Protein AF-A0A2D7RG78-F1 (afdb_monomer_lite)

Sequence (210 aa):
PAYPDAIEYKNGDQIWVQTWDRLYAVNNQTGVKFDDPIHRLYMLTSDSKQIRLIFEYNNQNTFRKRNDAWPGNDMKNGVIYMNHENINSVRKLQYAYAHGDVEKAMNYFHENASFNDINEAEVMNSEEILARDSKMFEGWDIESLDEVGYPDYFEYDWRESKVVASWWRYTMVRKSDGKKVKIPVHFSDRFDNDGKIVWRTSYWNKSLLD

Structure (mmCIF, N/CA/C/O backbone):
data_AF-A0A2D7RG78-F1
#
_entry.id   AF-A0A2D7RG78-F1
#
loop_
_atom_site.group_PDB
_atom_site.id
_atom_site.type_symbol
_atom_site.label_atom_id
_atom_site.label_alt_id
_atom_site.label_comp_id
_atom_site.label_asym_id
_atom_site.label_entity_id
_atom_site.label_seq_id
_atom_site.pdbx_PDB_ins_code
_atom_site.Cartn_x
_atom_site.Cartn_y
_atom_site.Cartn_z
_atom_site.occupancy
_atom_site.B_iso_or_equiv
_atom_site.auth_seq_id
_atom_site.auth_comp_id
_atom_site.auth_asym_id
_atom_site.auth_atom_id
_atom_site.pdbx_PDB_model_num
ATOM 1 N N . PRO A 1 1 ? 2.400 -9.633 -34.583 1.00 61.41 1 PRO A N 1
ATOM 2 C CA . PRO A 1 1 ? 3.615 -9.719 -35.428 1.00 61.41 1 PRO A CA 1
ATOM 3 C C . PRO A 1 1 ? 3.264 -9.369 -36.876 1.00 61.41 1 PRO A C 1
ATOM 5 O O . PRO A 1 1 ? 2.175 -9.731 -37.317 1.00 61.41 1 PRO A O 1
ATOM 8 N N . ALA A 1 2 ? 4.136 -8.632 -37.563 1.00 72.50 2 ALA A N 1
ATOM 9 C CA . ALA A 1 2 ? 3.975 -8.291 -38.980 1.00 72.50 2 ALA A CA 1
ATOM 10 C C . ALA A 1 2 ? 4.836 -9.217 -39.853 1.00 72.50 2 ALA A C 1
ATOM 12 O O . ALA A 1 2 ? 5.785 -9.824 -39.354 1.00 72.50 2 ALA A O 1
ATOM 13 N N . TYR A 1 3 ? 4.499 -9.338 -41.139 1.00 83.06 3 TYR A N 1
ATOM 14 C CA . TYR A 1 3 ? 5.350 -10.057 -42.087 1.00 83.06 3 TYR A CA 1
ATOM 15 C C . TYR A 1 3 ? 6.695 -9.330 -42.247 1.00 83.06 3 TYR A C 1
ATOM 17 O O . TYR A 1 3 ? 6.711 -8.099 -42.221 1.00 83.06 3 TYR A O 1
ATOM 25 N N . PRO A 1 4 ? 7.815 -10.062 -42.381 1.00 89.12 4 PRO A N 1
ATOM 26 C CA . PRO A 1 4 ? 9.092 -9.444 -42.697 1.00 89.12 4 PRO A CA 1
ATOM 27 C C . PRO A 1 4 ? 9.078 -8.790 -44.079 1.00 89.12 4 PRO A C 1
ATOM 29 O O . PRO A 1 4 ? 8.646 -9.419 -45.044 1.00 89.12 4 PRO A O 1
ATOM 32 N N . ASP A 1 5 ? 9.627 -7.582 -44.176 1.00 90.75 5 ASP A N 1
ATOM 33 C CA . ASP A 1 5 ? 9.755 -6.846 -45.437 1.00 90.75 5 ASP A CA 1
ATOM 34 C C . ASP A 1 5 ? 11.226 -6.737 -45.846 1.00 90.75 5 ASP A C 1
ATOM 36 O O . ASP A 1 5 ? 12.082 -6.393 -45.028 1.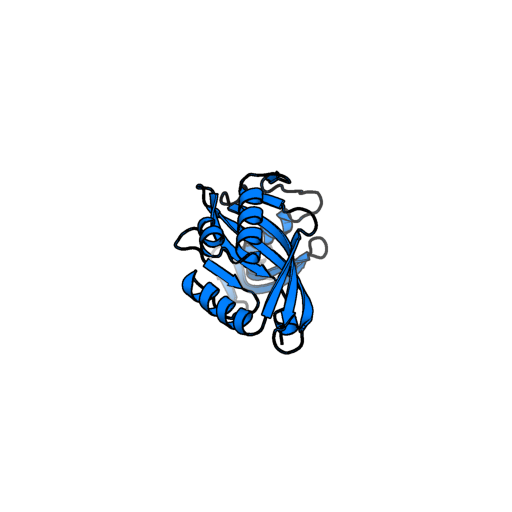00 90.75 5 ASP A O 1
ATOM 40 N N . ALA A 1 6 ? 11.523 -7.005 -47.119 1.00 92.69 6 ALA A N 1
ATOM 41 C CA . ALA A 1 6 ? 12.854 -6.824 -47.692 1.00 92.69 6 ALA A CA 1
ATOM 42 C C . ALA A 1 6 ? 12.948 -5.494 -48.457 1.00 92.69 6 ALA A C 1
ATOM 44 O O . ALA A 1 6 ? 12.051 -5.135 -49.218 1.00 92.69 6 ALA A O 1
ATOM 45 N N . ILE A 1 7 ? 14.056 -4.777 -48.274 1.00 91.19 7 ILE A N 1
ATOM 46 C CA . ILE A 1 7 ? 14.365 -3.513 -48.942 1.00 91.19 7 ILE A CA 1
ATOM 47 C C . ILE A 1 7 ? 15.718 -3.640 -49.631 1.00 91.19 7 ILE A C 1
ATOM 49 O O . ILE A 1 7 ? 16.742 -3.861 -48.982 1.00 91.19 7 ILE A O 1
ATOM 53 N N . GLU A 1 8 ? 15.717 -3.454 -50.947 1.00 91.56 8 GLU A N 1
ATOM 54 C CA . GLU A 1 8 ? 16.918 -3.473 -51.778 1.00 91.56 8 GLU A CA 1
ATOM 55 C C . GLU A 1 8 ? 17.336 -2.045 -52.136 1.00 91.56 8 GLU A C 1
ATOM 57 O O . GLU A 1 8 ? 16.570 -1.271 -52.719 1.00 91.56 8 GLU A O 1
ATOM 62 N N . TYR A 1 9 ? 18.571 -1.684 -51.797 1.00 88.00 9 TYR A N 1
ATOM 63 C CA . TYR A 1 9 ? 19.132 -0.375 -52.111 1.00 88.00 9 TYR A CA 1
ATOM 64 C C . TYR A 1 9 ? 19.966 -0.447 -53.387 1.00 88.00 9 TYR A C 1
ATOM 66 O O . TYR A 1 9 ? 20.914 -1.221 -53.483 1.00 88.00 9 TYR A O 1
ATOM 74 N N . LYS A 1 10 ? 19.662 0.437 -54.345 1.00 84.38 10 LYS A N 1
ATOM 75 C CA . LYS A 1 10 ? 20.395 0.548 -55.621 1.00 84.38 10 LYS A CA 1
ATOM 76 C C . LYS A 1 10 ? 21.848 1.000 -55.456 1.00 84.38 10 LYS A C 1
ATOM 78 O O . LYS A 1 10 ? 22.675 0.722 -56.313 1.00 84.38 10 LYS A O 1
ATOM 83 N N . ASN A 1 11 ? 22.144 1.728 -54.382 1.00 80.69 11 ASN A N 1
ATOM 84 C CA . ASN A 1 11 ? 23.489 2.199 -54.080 1.00 80.69 11 ASN A CA 1
ATOM 85 C C . ASN A 1 11 ? 24.104 1.302 -53.002 1.00 80.69 11 ASN A C 1
ATOM 87 O O . ASN A 1 11 ? 23.567 1.208 -51.900 1.00 80.69 11 ASN A O 1
ATOM 91 N N . GLY A 1 12 ? 25.252 0.694 -53.311 1.00 77.06 12 GLY A N 1
ATOM 92 C CA . GLY A 1 12 ? 26.024 -0.116 -52.366 1.00 77.06 12 GLY A CA 1
ATOM 93 C C . GLY A 1 12 ? 25.599 -1.583 -52.248 1.00 77.06 12 GLY A C 1
ATOM 94 O O . GLY A 1 12 ? 26.070 -2.236 -51.320 1.00 77.06 12 GLY A O 1
ATOM 95 N N . ASP A 1 13 ? 24.741 -2.078 -53.150 1.00 82.44 13 ASP A N 1
ATOM 96 C CA . ASP A 1 13 ? 24.293 -3.479 -53.250 1.00 82.44 13 ASP A CA 1
ATOM 97 C C . ASP A 1 13 ? 23.851 -4.079 -51.901 1.00 82.44 13 ASP A C 1
ATOM 99 O O . ASP A 1 13 ? 24.300 -5.154 -51.490 1.00 82.44 13 ASP A O 1
ATOM 103 N N . GLN A 1 14 ? 22.997 -3.346 -51.175 1.00 86.06 14 GLN A N 1
ATOM 104 C CA . GLN A 1 14 ? 22.544 -3.720 -49.832 1.00 86.06 14 GLN A CA 1
ATOM 105 C C . GLN A 1 14 ? 21.116 -4.253 -49.844 1.00 86.06 14 GLN A C 1
ATOM 107 O O . GLN A 1 14 ? 20.211 -3.623 -50.393 1.00 86.06 14 GLN A O 1
ATOM 112 N N . ILE A 1 15 ? 20.913 -5.363 -49.138 1.00 93.00 15 ILE A N 1
ATOM 113 C CA . ILE A 1 15 ? 19.602 -5.958 -48.890 1.00 93.00 15 ILE A CA 1
ATOM 114 C C . ILE A 1 15 ? 19.347 -5.902 -47.387 1.00 93.00 15 ILE A C 1
ATOM 116 O O . ILE A 1 15 ? 20.157 -6.393 -46.597 1.00 93.00 15 ILE A O 1
ATOM 120 N N . TRP A 1 16 ? 18.229 -5.298 -46.997 1.00 94.56 16 TRP A N 1
ATOM 121 C CA . TRP A 1 16 ? 17.796 -5.173 -45.611 1.00 94.56 16 TRP A CA 1
ATOM 122 C C . TRP A 1 16 ? 16.484 -5.912 -45.393 1.00 94.56 16 TRP A C 1
ATOM 124 O O . TRP A 1 16 ? 15.544 -5.700 -46.145 1.00 94.56 16 TRP A O 1
ATOM 134 N N . VAL A 1 17 ? 16.390 -6.729 -44.347 1.00 94.25 17 VAL A N 1
ATOM 135 C CA . VAL A 1 17 ? 15.135 -7.365 -43.925 1.00 94.25 17 VAL A CA 1
ATOM 136 C C . VAL A 1 17 ? 14.683 -6.753 -42.609 1.00 94.25 17 VAL A C 1
ATOM 138 O O . VAL A 1 17 ? 15.434 -6.735 -41.634 1.00 94.25 17 VAL A O 1
ATOM 141 N N . GLN A 1 18 ? 13.456 -6.251 -42.583 1.00 94.69 18 GLN A N 1
ATOM 142 C CA . GLN A 1 18 ? 12.829 -5.651 -41.414 1.00 94.69 18 GLN A CA 1
ATOM 143 C C . GLN A 1 18 ? 11.843 -6.624 -40.786 1.00 94.69 18 GLN A C 1
ATOM 145 O O . GLN A 1 18 ? 11.061 -7.254 -41.490 1.00 94.69 18 GLN A O 1
ATOM 150 N N . THR A 1 19 ? 11.844 -6.726 -39.461 1.00 93.75 19 THR A N 1
ATOM 151 C CA . THR A 1 19 ? 10.939 -7.611 -38.711 1.00 93.75 19 THR A CA 1
ATOM 152 C C . THR A 1 19 ? 10.331 -6.880 -37.522 1.00 93.75 19 THR A C 1
ATOM 154 O O . THR A 1 19 ? 10.951 -5.977 -36.955 1.00 93.75 19 THR A O 1
ATOM 157 N N . TRP A 1 20 ? 9.114 -7.275 -37.150 1.00 91.19 20 TRP A N 1
ATOM 158 C CA . TRP A 1 20 ? 8.407 -6.787 -35.968 1.00 91.19 20 TRP A CA 1
ATOM 159 C C . TRP A 1 20 ? 7.901 -7.978 -35.163 1.00 91.19 20 TRP A C 1
ATOM 161 O O . TRP A 1 20 ? 6.824 -8.532 -35.424 1.00 91.19 20 TRP A O 1
ATOM 171 N N . ASP A 1 21 ? 8.696 -8.346 -34.170 1.00 89.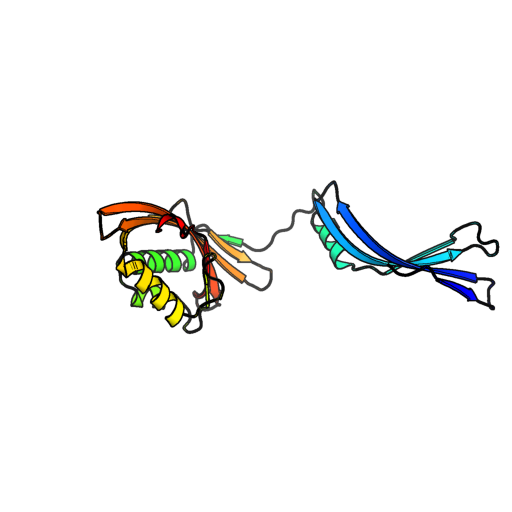19 21 ASP A N 1
ATOM 172 C CA . ASP A 1 21 ? 8.463 -9.484 -33.297 1.00 89.19 21 ASP A CA 1
ATOM 173 C C . ASP A 1 21 ? 7.967 -9.027 -31.927 1.00 89.19 21 ASP A C 1
ATOM 175 O O . ASP A 1 21 ? 8.080 -7.864 -31.544 1.00 89.19 21 ASP A O 1
ATOM 179 N N . ARG A 1 22 ? 7.423 -9.965 -31.154 1.00 89.44 22 ARG A N 1
ATOM 180 C CA . ARG A 1 22 ? 7.163 -9.770 -29.727 1.00 89.44 22 ARG A CA 1
ATOM 181 C C . ARG A 1 22 ? 7.998 -10.780 -28.962 1.00 89.44 22 ARG A C 1
ATOM 183 O O . ARG A 1 22 ? 7.789 -11.982 -29.117 1.00 89.44 22 ARG A O 1
ATOM 190 N N . LEU A 1 23 ? 8.946 -10.307 -28.159 1.00 88.56 23 LEU A N 1
ATOM 191 C CA . LEU A 1 23 ? 9.737 -11.177 -27.300 1.00 88.56 23 LEU A CA 1
ATOM 192 C C . LEU A 1 23 ? 8.962 -11.431 -26.016 1.00 88.56 23 LEU A C 1
ATOM 194 O O . LEU A 1 23 ? 8.846 -10.550 -25.168 1.00 88.56 23 LEU A O 1
ATOM 198 N N . TYR A 1 24 ? 8.466 -12.657 -25.888 1.00 92.50 24 TYR A N 1
ATOM 199 C CA . TYR A 1 24 ? 7.869 -13.163 -24.665 1.00 92.50 24 TYR A CA 1
ATOM 200 C C . TYR A 1 24 ? 8.817 -14.175 -24.027 1.00 92.50 24 TYR A C 1
ATOM 202 O O . TYR A 1 24 ? 9.025 -15.263 -24.565 1.00 92.50 24 TYR A O 1
ATOM 210 N N . ALA A 1 25 ? 9.424 -13.814 -22.901 1.00 91.62 25 ALA A N 1
ATOM 211 C CA . ALA A 1 25 ? 10.378 -14.674 -22.210 1.00 91.62 25 ALA A CA 1
ATOM 212 C C . ALA A 1 25 ? 10.433 -14.360 -20.714 1.00 91.62 25 ALA A C 1
ATOM 214 O O . ALA A 1 25 ? 10.041 -13.284 -20.273 1.00 91.62 25 ALA A O 1
ATOM 215 N N . VAL A 1 26 ? 10.974 -15.283 -19.926 1.00 94.88 26 VAL A N 1
ATOM 216 C CA . VAL A 1 26 ? 11.325 -15.045 -18.522 1.00 94.88 26 VAL A CA 1
ATOM 217 C C . VAL A 1 26 ? 12.795 -15.388 -18.360 1.00 94.88 26 VAL A C 1
ATOM 219 O O . VAL A 1 26 ? 13.236 -16.458 -18.776 1.00 94.88 26 VAL A O 1
ATOM 222 N N . ASN A 1 27 ? 13.577 -14.468 -17.799 1.00 93.81 27 ASN A N 1
ATOM 223 C CA . ASN A 1 27 ? 14.981 -14.738 -17.530 1.00 93.81 27 ASN A CA 1
ATOM 224 C C . ASN A 1 27 ? 15.104 -15.804 -16.427 1.00 93.81 27 ASN A C 1
ATOM 226 O O . ASN A 1 27 ? 14.605 -15.601 -15.326 1.00 93.81 27 ASN A O 1
ATOM 230 N N . ASN A 1 28 ? 15.787 -16.917 -16.709 1.00 95.12 28 ASN A N 1
ATOM 231 C CA . ASN A 1 28 ? 15.913 -18.036 -15.766 1.00 95.12 28 ASN A CA 1
ATOM 232 C C . ASN A 1 28 ? 16.665 -17.668 -14.468 1.00 95.12 28 ASN A C 1
ATOM 234 O O . ASN A 1 28 ? 16.410 -18.252 -13.424 1.00 95.12 28 ASN A O 1
ATOM 238 N N . GLN A 1 29 ? 17.587 -16.702 -14.520 1.00 94.75 29 GLN A N 1
ATOM 239 C CA . GLN A 1 29 ? 18.405 -16.313 -13.369 1.00 94.75 29 GLN A CA 1
ATOM 240 C C . GLN A 1 29 ? 17.699 -15.298 -12.462 1.00 94.75 29 GLN A C 1
ATOM 242 O O . GLN A 1 29 ? 17.817 -15.389 -11.242 1.00 94.75 29 GLN A O 1
ATOM 247 N N . THR A 1 30 ? 17.015 -14.314 -13.051 1.00 94.50 30 THR A N 1
ATOM 248 C CA . THR A 1 30 ? 16.447 -13.167 -12.322 1.00 94.50 30 THR A CA 1
ATOM 249 C C . THR A 1 30 ? 14.924 -13.188 -12.217 1.00 94.50 30 THR A C 1
ATOM 251 O O . THR A 1 30 ? 14.348 -12.379 -11.496 1.00 94.50 30 THR A O 1
ATOM 254 N N . GLY A 1 31 ? 14.240 -14.048 -12.977 1.00 94.81 31 GLY A N 1
ATOM 255 C CA . GLY A 1 31 ? 12.778 -14.069 -13.072 1.00 94.81 31 GLY A CA 1
ATOM 256 C C . GLY A 1 31 ? 12.173 -12.861 -13.798 1.00 94.81 31 GLY A C 1
ATOM 257 O O . GLY A 1 31 ? 10.952 -12.775 -13.934 1.00 94.81 31 GLY A O 1
ATOM 258 N N . VAL A 1 32 ? 12.989 -11.920 -14.296 1.00 94.62 32 VAL A N 1
ATOM 259 C CA . VAL A 1 32 ? 12.481 -10.752 -15.025 1.00 94.62 32 VAL A CA 1
ATOM 260 C C . VAL A 1 32 ? 11.823 -11.204 -16.325 1.00 94.62 32 VAL A C 1
ATOM 262 O O . VAL A 1 32 ? 12.455 -11.814 -17.193 1.00 94.62 32 VAL A O 1
ATOM 265 N N . LYS A 1 33 ? 10.530 -10.893 -16.438 1.00 93.06 33 LYS A N 1
ATOM 266 C CA . LYS A 1 33 ? 9.714 -11.130 -17.625 1.00 93.06 33 LYS A CA 1
ATOM 267 C C . LYS A 1 33 ? 10.013 -10.081 -18.702 1.00 93.06 33 LYS A C 1
ATOM 269 O O . LYS A 1 33 ? 10.032 -8.886 -18.419 1.00 93.06 33 LYS A O 1
ATOM 274 N N . PHE A 1 34 ? 10.173 -10.561 -19.927 1.00 90.69 34 PHE A N 1
ATOM 275 C CA . PHE A 1 34 ? 10.169 -9.810 -21.174 1.00 90.69 34 PHE A CA 1
ATOM 276 C C . PHE A 1 34 ? 8.836 -10.044 -21.867 1.00 90.69 34 PHE A C 1
ATOM 278 O O . PHE A 1 34 ? 8.400 -11.186 -22.020 1.00 90.69 34 PHE A O 1
ATOM 285 N N . ASP A 1 35 ? 8.185 -8.956 -22.244 1.00 91.25 35 ASP A N 1
ATOM 286 C CA . ASP A 1 35 ? 6.948 -8.971 -23.013 1.00 91.25 35 ASP A CA 1
ATOM 287 C C . ASP A 1 35 ? 6.877 -7.671 -23.804 1.00 91.25 35 ASP A C 1
ATOM 289 O O . ASP A 1 35 ? 6.085 -6.778 -23.514 1.00 91.25 35 ASP A O 1
ATOM 293 N N . ASP A 1 36 ? 7.807 -7.551 -24.748 1.00 90.19 36 ASP A N 1
ATOM 294 C CA . ASP A 1 36 ? 8.065 -6.311 -25.468 1.00 90.19 36 ASP A CA 1
ATOM 295 C C . ASP A 1 36 ? 8.010 -6.529 -26.981 1.00 90.19 36 ASP A C 1
ATOM 297 O O . ASP A 1 36 ? 8.455 -7.574 -27.476 1.00 90.19 36 ASP A O 1
ATOM 301 N N . PRO A 1 37 ? 7.515 -5.539 -27.742 1.00 90.50 37 PRO A N 1
ATOM 302 C CA . PRO A 1 37 ? 7.756 -5.497 -29.171 1.00 90.50 37 PRO A CA 1
ATOM 303 C C . PRO A 1 37 ? 9.249 -5.261 -29.429 1.00 90.50 37 PRO A C 1
ATOM 305 O O . PRO A 1 37 ? 9.887 -4.425 -28.784 1.00 90.50 37 PRO A O 1
ATOM 308 N N . ILE A 1 38 ? 9.797 -5.988 -30.394 1.00 91.38 38 ILE A N 1
ATOM 309 C CA . ILE A 1 38 ? 11.161 -5.821 -30.874 1.00 91.38 38 ILE A CA 1
ATOM 310 C C . ILE A 1 38 ? 11.106 -5.613 -32.378 1.00 91.38 38 ILE A C 1
ATOM 312 O O . ILE A 1 38 ? 10.511 -6.401 -33.112 1.00 91.38 38 ILE A O 1
ATOM 316 N N . HIS A 1 39 ? 11.767 -4.558 -32.829 1.00 93.25 39 HIS A N 1
ATOM 317 C CA . HIS A 1 39 ? 12.004 -4.325 -34.239 1.00 93.25 39 HIS A CA 1
ATOM 318 C C . HIS A 1 39 ? 13.457 -4.643 -34.564 1.00 93.25 39 HIS A C 1
ATOM 320 O O . HIS A 1 39 ? 14.362 -4.108 -33.920 1.00 93.25 39 HIS A O 1
ATOM 326 N N . ARG A 1 40 ? 13.691 -5.510 -35.552 1.00 94.00 40 ARG A N 1
ATOM 327 C CA . ARG A 1 40 ? 15.047 -5.820 -36.019 1.00 94.00 40 ARG A CA 1
ATOM 328 C C . ARG A 1 40 ? 15.205 -5.538 -37.497 1.00 94.00 40 ARG A C 1
ATOM 330 O O . ARG A 1 40 ? 14.345 -5.905 -38.298 1.00 94.00 40 ARG A O 1
ATOM 337 N N . LEU A 1 41 ? 16.343 -4.942 -37.831 1.00 95.25 41 LEU A N 1
ATOM 338 C CA . LEU A 1 41 ? 16.828 -4.750 -39.189 1.00 95.25 41 LEU A CA 1
ATOM 339 C C . LEU A 1 41 ? 18.034 -5.662 -39.400 1.00 95.25 41 LEU A C 1
ATOM 341 O O . LEU A 1 41 ? 19.022 -5.549 -38.676 1.00 95.25 41 LEU A O 1
ATOM 345 N N . TYR A 1 42 ? 17.966 -6.530 -40.399 1.00 95.31 42 TYR A N 1
ATOM 346 C CA . TYR A 1 42 ? 19.045 -7.430 -40.788 1.00 95.31 42 TYR A CA 1
ATOM 347 C C . TYR A 1 42 ? 19.631 -6.973 -42.119 1.00 95.31 42 TYR A C 1
ATOM 349 O O . TYR A 1 42 ? 18.922 -6.974 -43.119 1.00 95.31 42 TYR A O 1
ATOM 357 N N . MET A 1 43 ? 20.915 -6.624 -42.161 1.00 94.94 43 MET A N 1
ATOM 358 C CA . MET A 1 43 ? 21.621 -6.398 -43.425 1.00 94.94 43 MET A CA 1
ATOM 359 C C . MET A 1 43 ? 22.194 -7.721 -43.917 1.00 94.94 43 MET A C 1
ATOM 361 O O . MET A 1 43 ? 22.924 -8.373 -43.169 1.00 94.94 43 MET A O 1
ATOM 365 N N . LEU A 1 44 ? 21.914 -8.109 -45.156 1.00 93.50 44 LEU A N 1
ATOM 366 C CA . LEU A 1 44 ? 22.416 -9.350 -45.745 1.00 93.50 44 LEU A CA 1
ATOM 367 C C . LEU A 1 44 ? 23.652 -9.111 -46.628 1.00 93.50 44 LEU A C 1
ATOM 369 O O . LEU A 1 44 ? 23.960 -7.984 -47.023 1.00 93.50 44 LEU A O 1
ATOM 373 N N . THR A 1 45 ? 24.392 -10.177 -46.933 1.00 90.31 45 THR A N 1
ATOM 374 C CA . THR A 1 45 ? 25.316 -10.199 -48.076 1.00 90.31 45 THR A CA 1
ATOM 375 C C . THR A 1 45 ? 24.539 -10.023 -49.378 1.00 90.31 45 THR A C 1
ATOM 377 O O . THR A 1 45 ? 23.351 -10.329 -49.442 1.00 90.31 45 THR A O 1
ATOM 380 N N . SER A 1 46 ? 25.202 -9.552 -50.436 1.00 86.19 46 SER A N 1
ATOM 381 C CA . SER A 1 46 ? 24.560 -9.336 -51.742 1.00 86.19 46 SER A CA 1
ATOM 382 C C . SER A 1 46 ? 23.992 -10.623 -52.357 1.00 86.19 46 SER A C 1
ATOM 384 O O . SER A 1 46 ? 23.016 -10.570 -53.094 1.00 86.19 46 SER A O 1
ATOM 386 N N . ASP A 1 47 ? 24.542 -11.792 -52.009 1.00 89.25 47 ASP A N 1
ATOM 387 C CA . ASP A 1 47 ? 23.997 -13.106 -52.379 1.00 89.25 47 ASP A CA 1
ATOM 388 C C . ASP A 1 47 ? 22.918 -13.634 -51.408 1.00 89.25 47 ASP A C 1
ATOM 390 O O . ASP A 1 47 ? 22.456 -14.764 -51.557 1.00 89.25 47 ASP A O 1
ATOM 394 N N . SER A 1 48 ? 22.526 -12.831 -50.412 1.00 89.19 48 SER A N 1
ATOM 395 C CA . SER A 1 48 ? 21.543 -13.127 -49.359 1.00 89.19 48 SER A CA 1
ATOM 396 C C . SER A 1 48 ? 21.850 -14.343 -48.473 1.00 89.19 48 SER A C 1
ATOM 398 O O . SER A 1 48 ? 20.976 -14.803 -47.739 1.00 89.19 48 SER A O 1
ATOM 400 N N . LYS A 1 49 ? 23.079 -14.878 -48.497 1.00 91.19 49 LYS A N 1
ATOM 401 C CA . LYS A 1 49 ? 23.425 -16.095 -47.740 1.00 91.19 49 LYS A CA 1
ATOM 402 C C . LYS A 1 49 ? 23.824 -15.846 -46.290 1.00 91.19 49 LYS A C 1
ATOM 404 O O . LYS A 1 49 ? 23.797 -16.784 -45.496 1.00 91.19 49 LYS A O 1
ATOM 409 N N . GLN A 1 50 ? 24.231 -14.629 -45.935 1.00 93.38 50 GLN A N 1
ATOM 410 C CA . GLN A 1 50 ? 24.699 -14.309 -44.585 1.00 93.38 50 GLN A CA 1
ATOM 411 C C . GLN A 1 50 ? 24.122 -12.985 -44.084 1.00 93.38 50 GLN A C 1
ATOM 413 O O . GLN A 1 50 ? 23.989 -12.031 -44.844 1.00 93.38 50 GLN A O 1
ATOM 418 N N . ILE A 1 51 ? 23.847 -12.907 -42.780 1.00 94.75 51 ILE A N 1
ATOM 419 C CA . ILE A 1 51 ? 23.538 -11.653 -42.082 1.00 94.75 51 ILE A CA 1
ATOM 420 C C . ILE A 1 51 ? 24.862 -10.978 -41.708 1.00 94.75 51 ILE A C 1
ATOM 422 O O . ILE A 1 51 ? 25.690 -11.563 -41.013 1.00 94.75 51 ILE A O 1
ATOM 426 N N . ARG A 1 52 ? 25.056 -9.738 -42.157 1.00 93.56 52 ARG A N 1
ATOM 427 C CA . ARG A 1 52 ? 26.242 -8.913 -41.888 1.00 93.56 52 ARG A CA 1
ATOM 428 C C . ARG A 1 52 ? 26.081 -7.996 -40.683 1.00 93.56 52 ARG A C 1
ATOM 430 O O . ARG A 1 52 ? 27.074 -7.671 -40.042 1.00 93.56 52 ARG A O 1
ATOM 437 N N . LEU A 1 53 ? 24.862 -7.533 -40.414 1.00 93.50 53 LEU A N 1
ATOM 438 C CA . LEU A 1 53 ? 24.574 -6.573 -39.349 1.00 93.50 53 LEU A CA 1
ATOM 439 C C . LEU A 1 53 ? 23.143 -6.748 -38.850 1.00 93.50 53 LEU A C 1
ATOM 441 O O . LEU A 1 53 ? 22.248 -7.044 -39.639 1.00 93.50 53 LEU A O 1
ATOM 445 N N . ILE A 1 54 ? 22.947 -6.530 -37.552 1.00 94.38 54 ILE A N 1
ATOM 446 C CA . ILE A 1 54 ? 21.634 -6.490 -36.915 1.00 94.38 54 ILE A CA 1
ATOM 447 C C . ILE A 1 54 ? 21.521 -5.164 -36.166 1.00 94.38 54 ILE A C 1
ATOM 449 O O . ILE A 1 54 ? 22.351 -4.883 -35.302 1.00 94.38 54 ILE A O 1
ATOM 453 N N . PHE A 1 55 ? 20.493 -4.375 -36.469 1.00 93.56 55 PHE A N 1
ATOM 454 C CA . PHE A 1 55 ? 20.027 -3.314 -35.576 1.00 93.56 55 PHE A CA 1
ATOM 455 C C . PHE A 1 55 ? 18.784 -3.800 -34.844 1.00 93.56 55 PHE A C 1
ATOM 457 O O . PHE A 1 55 ? 17.866 -4.314 -35.477 1.00 93.56 55 PHE A O 1
ATOM 464 N N . GLU A 1 56 ? 18.751 -3.634 -33.525 1.00 91.50 56 GLU A N 1
ATOM 465 C CA . GLU A 1 56 ? 17.597 -3.970 -32.696 1.00 91.50 56 GLU A CA 1
ATOM 466 C C . GLU A 1 56 ? 17.081 -2.711 -31.998 1.00 91.50 56 GLU A C 1
ATOM 468 O O . GLU A 1 56 ? 17.813 -2.050 -31.261 1.00 91.50 56 GLU A O 1
ATOM 473 N N . TYR A 1 57 ? 15.805 -2.405 -32.211 1.00 90.50 57 TYR A N 1
ATOM 474 C CA . TYR A 1 57 ? 15.064 -1.415 -31.445 1.00 90.50 57 TYR A CA 1
ATOM 475 C C . TYR A 1 57 ? 14.143 -2.153 -30.483 1.00 90.50 57 TYR A C 1
ATOM 477 O O . TYR A 1 57 ? 13.294 -2.951 -30.885 1.00 90.50 57 TYR A O 1
ATOM 485 N N . ASN A 1 58 ? 14.328 -1.888 -29.197 1.00 89.62 58 ASN A N 1
ATOM 486 C CA . ASN A 1 58 ? 13.587 -2.520 -28.121 1.00 89.62 58 ASN A CA 1
ATOM 487 C C . ASN A 1 58 ? 13.324 -1.509 -26.996 1.00 89.62 58 ASN A C 1
ATOM 489 O O . ASN A 1 58 ? 13.884 -0.407 -26.962 1.00 89.62 58 ASN A O 1
ATOM 493 N N . ASN A 1 59 ? 12.476 -1.897 -26.048 1.00 88.12 59 ASN A N 1
ATOM 494 C CA . ASN A 1 59 ? 12.313 -1.153 -24.810 1.00 88.12 59 ASN A CA 1
ATOM 495 C C . ASN A 1 59 ? 13.508 -1.408 -23.880 1.00 88.12 59 ASN A C 1
ATOM 497 O O . ASN A 1 59 ? 13.551 -2.391 -23.136 1.00 88.12 59 ASN A O 1
ATOM 501 N N . GLN A 1 60 ? 14.463 -0.481 -23.881 1.00 88.31 60 GLN A N 1
ATOM 502 C CA . GLN A 1 60 ? 15.666 -0.570 -23.049 1.00 88.31 60 GLN A CA 1
ATOM 503 C C . GLN A 1 60 ? 15.354 -0.660 -21.544 1.00 88.31 60 GLN A C 1
ATOM 505 O O . GLN A 1 60 ? 16.156 -1.208 -20.790 1.00 88.31 60 GLN A O 1
ATOM 510 N N . ASN A 1 61 ? 14.179 -0.203 -21.083 1.00 89.69 61 ASN A N 1
ATOM 511 C CA . ASN A 1 61 ? 13.803 -0.316 -19.671 1.00 89.69 61 ASN A CA 1
ATOM 512 C C . ASN A 1 61 ? 13.660 -1.768 -19.209 1.00 89.69 61 ASN A C 1
ATOM 514 O O . ASN A 1 61 ? 14.020 -2.066 -18.073 1.00 89.69 61 ASN A O 1
ATOM 518 N N . THR A 1 62 ? 13.184 -2.676 -20.063 1.00 86.94 62 THR A N 1
ATOM 519 C CA . THR A 1 62 ? 13.057 -4.096 -19.700 1.00 86.94 62 THR A CA 1
ATOM 520 C C . THR A 1 62 ? 14.428 -4.753 -19.590 1.00 86.94 62 THR A C 1
ATOM 522 O O . THR A 1 62 ? 14.699 -5.508 -18.654 1.00 86.94 62 THR A O 1
ATOM 525 N N . PHE A 1 63 ? 15.335 -4.402 -20.505 1.00 87.19 63 PHE A N 1
ATOM 526 C CA . PHE A 1 63 ? 16.718 -4.871 -20.468 1.00 87.19 63 PHE A CA 1
ATOM 527 C C . PHE A 1 63 ? 17.448 -4.335 -19.234 1.00 87.19 63 PHE A C 1
ATOM 529 O O . PHE A 1 63 ? 18.131 -5.108 -18.562 1.00 87.19 63 PHE A O 1
ATOM 536 N N . ARG A 1 64 ? 17.241 -3.057 -18.892 1.00 91.44 64 ARG A N 1
ATOM 537 C CA . ARG A 1 64 ? 17.744 -2.451 -17.657 1.00 91.44 64 ARG A CA 1
ATOM 538 C C . ARG A 1 64 ? 17.185 -3.151 -16.422 1.00 91.44 64 ARG A C 1
ATOM 540 O O . ARG A 1 64 ? 17.971 -3.609 -15.614 1.00 91.44 64 ARG A O 1
ATOM 547 N N . LYS A 1 65 ? 15.867 -3.363 -16.332 1.00 92.50 65 LYS A N 1
ATOM 548 C CA . LYS A 1 65 ? 15.235 -4.065 -15.202 1.00 92.50 65 LYS A CA 1
ATOM 549 C C . LYS A 1 65 ? 15.835 -5.452 -14.967 1.00 92.50 65 LYS A C 1
ATOM 551 O O . LYS A 1 65 ? 16.048 -5.838 -13.825 1.00 92.50 65 LYS A O 1
ATOM 556 N N . ARG A 1 66 ? 16.122 -6.211 -16.032 1.00 92.44 66 ARG A N 1
ATOM 557 C CA . ARG A 1 66 ? 16.827 -7.500 -15.911 1.00 92.44 66 ARG A CA 1
ATOM 558 C C . ARG A 1 66 ? 18.236 -7.323 -15.346 1.00 92.44 66 ARG A C 1
ATOM 560 O O . ARG A 1 66 ? 18.625 -8.123 -14.504 1.00 92.44 66 ARG A O 1
ATOM 567 N N . ASN A 1 67 ? 18.988 -6.342 -15.836 1.00 91.19 67 ASN A N 1
ATOM 568 C CA . ASN A 1 67 ? 20.360 -6.099 -15.390 1.00 91.19 67 ASN A CA 1
ATOM 569 C C . ASN A 1 67 ? 20.391 -5.625 -13.929 1.00 91.19 67 ASN A C 1
ATOM 571 O O . ASN A 1 67 ? 21.200 -6.115 -13.151 1.00 91.19 67 ASN A O 1
ATOM 575 N N . ASP A 1 68 ? 19.458 -4.753 -13.550 1.00 94.19 68 ASP A N 1
ATOM 576 C CA . ASP A 1 68 ? 19.294 -4.251 -12.188 1.00 94.19 68 ASP A CA 1
ATOM 577 C C . ASP A 1 68 ? 19.006 -5.389 -11.196 1.00 94.19 68 ASP A C 1
ATOM 579 O O . ASP A 1 68 ? 19.483 -5.355 -10.068 1.00 94.19 68 ASP A O 1
ATOM 583 N N . ALA A 1 69 ? 18.270 -6.421 -11.625 1.00 94.69 69 ALA A N 1
ATOM 584 C CA . ALA A 1 69 ? 17.936 -7.589 -10.806 1.00 94.69 69 ALA A CA 1
ATOM 585 C C . ALA A 1 69 ? 18.991 -8.715 -10.850 1.00 94.69 69 ALA A C 1
ATOM 587 O O . ALA A 1 69 ? 18.731 -9.818 -10.364 1.00 94.69 69 ALA A O 1
ATOM 588 N N . TRP A 1 70 ? 20.149 -8.495 -11.480 1.00 95.75 70 TRP A N 1
ATOM 589 C CA . TRP A 1 70 ? 21.179 -9.527 -11.579 1.00 95.75 70 TRP A CA 1
ATOM 590 C C . TRP A 1 70 ? 21.790 -9.845 -10.201 1.00 95.75 70 TRP A C 1
ATOM 592 O O . TRP A 1 70 ? 22.063 -8.918 -9.436 1.00 95.75 70 TRP A O 1
ATOM 602 N N . PRO A 1 71 ? 22.053 -11.124 -9.860 1.00 94.56 71 PRO A N 1
ATOM 603 C CA . PRO A 1 71 ? 22.678 -11.474 -8.586 1.00 94.56 71 PRO A CA 1
ATOM 604 C C . PRO A 1 71 ? 24.022 -10.767 -8.384 1.00 94.56 71 PRO A C 1
ATOM 606 O O . PRO A 1 71 ? 24.874 -10.777 -9.274 1.00 94.56 71 PRO A O 1
ATOM 609 N N . GLY A 1 72 ? 24.214 -10.174 -7.204 1.00 93.69 72 GLY A N 1
ATOM 610 C CA . GLY A 1 72 ? 25.397 -9.374 -6.878 1.00 93.69 72 GLY A CA 1
ATOM 611 C C . GLY A 1 72 ? 25.257 -7.885 -7.206 1.00 93.69 72 GLY A C 1
ATOM 612 O O . GLY A 1 72 ? 26.158 -7.119 -6.874 1.00 93.69 72 GLY A O 1
ATOM 613 N N . ASN A 1 73 ? 24.143 -7.459 -7.810 1.00 94.06 73 ASN A N 1
ATOM 614 C CA . ASN A 1 73 ? 23.800 -6.050 -7.994 1.00 94.06 73 ASN A CA 1
ATOM 615 C C . ASN A 1 73 ? 22.788 -5.584 -6.934 1.00 94.06 73 ASN A C 1
ATOM 617 O O . ASN A 1 73 ? 21.678 -5.156 -7.249 1.00 94.06 73 ASN A O 1
ATOM 621 N N . ASP A 1 74 ? 23.158 -5.711 -5.661 1.00 93.06 74 ASP A N 1
ATOM 622 C CA . ASP A 1 74 ? 22.281 -5.323 -4.558 1.00 93.06 74 ASP A CA 1
ATOM 623 C C . ASP A 1 74 ? 22.091 -3.801 -4.536 1.00 93.06 74 ASP A C 1
ATOM 625 O O . ASP A 1 74 ? 23.037 -3.032 -4.347 1.00 93.06 74 ASP A O 1
ATOM 629 N N . MET A 1 75 ? 20.847 -3.358 -4.707 1.00 90.69 75 MET A N 1
ATOM 630 C CA . MET A 1 75 ? 20.478 -1.944 -4.673 1.00 90.69 75 MET A CA 1
ATOM 631 C C . MET A 1 75 ? 19.773 -1.600 -3.363 1.00 90.69 75 MET A C 1
ATOM 633 O O . MET A 1 75 ? 18.970 -2.376 -2.845 1.00 90.69 75 MET A O 1
ATOM 637 N N . LYS A 1 76 ? 20.045 -0.401 -2.846 1.00 93.25 76 LYS A N 1
ATOM 638 C CA . LYS A 1 76 ? 19.350 0.167 -1.684 1.00 93.25 76 LYS A CA 1
ATOM 639 C C . LYS A 1 76 ? 18.305 1.175 -2.155 1.00 93.25 76 LYS A C 1
ATOM 641 O O . LYS A 1 76 ? 18.478 1.796 -3.200 1.00 93.25 76 LYS A O 1
ATOM 646 N N . ASN A 1 77 ? 17.230 1.323 -1.389 1.00 93.81 77 ASN A N 1
ATOM 647 C CA . ASN A 1 77 ? 16.193 2.318 -1.637 1.00 93.81 77 ASN A CA 1
ATOM 648 C C . ASN A 1 77 ? 15.690 2.838 -0.292 1.00 93.81 77 ASN A C 1
ATOM 650 O O . ASN A 1 77 ? 14.737 2.290 0.265 1.00 93.81 77 ASN A O 1
ATOM 654 N N . GLY A 1 78 ? 16.357 3.869 0.220 1.00 95.94 78 GLY A N 1
ATOM 655 C CA . GLY A 1 78 ? 15.947 4.542 1.439 1.00 95.94 78 GLY A CA 1
ATOM 656 C C . GLY A 1 78 ? 16.389 3.903 2.757 1.00 95.94 78 GLY A C 1
ATOM 657 O O . GLY A 1 78 ? 17.301 3.071 2.812 1.00 95.94 78 GLY A O 1
ATOM 658 N N . VAL A 1 79 ? 15.720 4.326 3.832 1.00 96.94 79 VAL A N 1
ATOM 659 C CA . VAL A 1 79 ? 15.990 3.965 5.232 1.00 96.94 79 VAL A CA 1
ATOM 660 C C . VAL A 1 79 ? 14.745 3.342 5.865 1.00 96.94 79 VAL A C 1
ATOM 662 O O . VAL A 1 79 ? 13.616 3.726 5.560 1.00 96.94 79 VAL A O 1
ATOM 665 N N . ILE A 1 80 ? 14.956 2.372 6.757 1.00 97.62 80 ILE A N 1
ATOM 666 C CA . ILE A 1 80 ? 13.894 1.723 7.533 1.00 97.62 80 ILE A CA 1
ATOM 667 C C . ILE A 1 80 ? 14.091 2.057 9.009 1.00 97.62 80 ILE A C 1
ATOM 669 O O . ILE A 1 80 ? 15.173 1.841 9.561 1.00 97.62 80 ILE A O 1
ATOM 673 N N . TYR A 1 81 ? 13.039 2.560 9.646 1.00 97.94 81 TYR A N 1
ATOM 674 C CA . TYR A 1 81 ? 13.008 2.900 11.062 1.00 97.94 81 TYR A CA 1
ATOM 675 C C . TYR A 1 81 ? 12.083 1.949 11.821 1.00 97.94 81 TYR A C 1
ATOM 677 O O . TYR A 1 81 ? 10.908 1.823 11.491 1.00 97.94 81 TYR A O 1
ATOM 685 N N . MET A 1 82 ? 12.600 1.368 12.906 1.00 96.12 82 MET A N 1
ATOM 686 C CA . MET A 1 82 ? 11.828 0.558 13.865 1.00 96.12 82 MET A CA 1
ATOM 687 C C . MET A 1 82 ? 11.167 1.419 14.967 1.00 96.12 82 MET A C 1
ATOM 689 O O . MET A 1 82 ? 10.323 0.953 15.730 1.00 96.12 82 MET A O 1
ATOM 693 N N . ASN A 1 83 ? 11.558 2.694 15.077 1.00 96.44 83 ASN A N 1
ATOM 694 C CA . ASN A 1 83 ? 10.924 3.690 15.940 1.00 96.44 83 ASN A CA 1
ATOM 695 C C . ASN A 1 83 ? 10.993 5.070 15.274 1.00 96.44 83 ASN A C 1
ATOM 697 O O . ASN A 1 83 ? 12.075 5.525 14.906 1.00 96.44 83 ASN A O 1
ATOM 701 N N . HIS A 1 84 ? 9.841 5.721 15.127 1.00 97.75 84 HIS A N 1
ATOM 702 C CA . HIS A 1 84 ? 9.696 7.018 14.473 1.00 97.75 84 HIS A CA 1
ATOM 703 C C . HIS A 1 84 ? 8.404 7.705 14.941 1.00 97.75 84 HIS A C 1
ATOM 705 O O . HIS A 1 84 ? 7.455 7.039 15.363 1.00 97.75 84 HIS A O 1
ATOM 711 N N . GLU A 1 85 ? 8.320 9.031 14.843 1.00 97.88 85 GLU A N 1
ATOM 712 C CA . GLU A 1 85 ? 7.105 9.762 15.230 1.00 97.88 85 GLU A CA 1
ATOM 713 C C . GLU A 1 85 ? 5.879 9.361 14.398 1.00 97.88 85 GLU A C 1
ATOM 715 O O . GLU A 1 85 ? 4.800 9.184 14.959 1.00 97.88 85 GLU A O 1
ATOM 720 N N . ASN A 1 86 ? 6.060 9.080 13.104 1.00 98.25 86 ASN A N 1
ATOM 721 C CA . ASN A 1 86 ? 4.983 8.599 12.233 1.00 98.25 86 ASN A CA 1
ATOM 722 C C . ASN A 1 86 ? 4.461 7.217 12.657 1.00 98.25 86 ASN A C 1
ATOM 724 O O . ASN A 1 86 ? 3.257 6.973 12.590 1.00 98.25 86 ASN A O 1
ATOM 728 N N . ILE A 1 87 ? 5.318 6.342 13.202 1.00 98.56 87 ILE A N 1
ATOM 729 C CA . ILE A 1 87 ? 4.870 5.082 13.823 1.00 98.56 87 ILE A CA 1
ATOM 730 C C . ILE A 1 87 ? 3.992 5.384 15.043 1.00 98.56 87 ILE A C 1
ATOM 732 O O . ILE A 1 87 ? 2.933 4.780 15.224 1.00 98.56 87 ILE A O 1
ATOM 736 N N . ASN A 1 88 ? 4.393 6.351 15.871 1.00 98.44 88 ASN A N 1
ATOM 737 C CA . ASN A 1 88 ? 3.599 6.766 17.027 1.00 98.44 88 ASN A CA 1
ATOM 738 C C . ASN A 1 88 ? 2.253 7.380 16.611 1.00 98.44 88 ASN A C 1
ATOM 740 O O . ASN A 1 88 ? 1.258 7.147 17.297 1.00 98.44 88 ASN A O 1
ATOM 744 N N . SER A 1 89 ? 2.198 8.118 15.500 1.00 98.50 89 SER A N 1
ATOM 745 C CA . SER A 1 89 ? 0.950 8.625 14.914 1.00 98.50 89 SER A CA 1
ATOM 746 C C . SER A 1 89 ? 0.015 7.484 14.515 1.00 98.50 89 SER A C 1
ATOM 748 O O . SER A 1 89 ? -1.141 7.491 14.934 1.00 98.50 89 SER A O 1
ATOM 750 N N . VAL A 1 90 ? 0.514 6.452 13.816 1.00 98.62 90 VAL A N 1
ATOM 751 C CA . VAL A 1 90 ? -0.295 5.266 13.470 1.00 98.62 90 VAL A CA 1
ATOM 752 C C . VAL A 1 90 ? -0.811 4.556 14.721 1.00 98.62 90 VAL A C 1
ATOM 754 O O . VAL A 1 90 ? -1.999 4.260 14.799 1.00 98.62 90 VAL A O 1
ATOM 757 N N . ARG A 1 91 ? 0.027 4.337 15.741 1.00 98.50 91 ARG A N 1
ATOM 758 C CA . ARG A 1 91 ? -0.417 3.726 17.008 1.00 98.50 91 ARG A CA 1
ATOM 759 C C . ARG A 1 91 ? -1.543 4.522 17.661 1.00 98.50 91 ARG A C 1
ATOM 761 O O . ARG A 1 91 ? -2.583 3.963 17.995 1.00 98.50 91 ARG A O 1
ATOM 768 N N . LYS A 1 92 ? -1.346 5.832 17.838 1.00 98.62 92 LYS A N 1
ATOM 769 C CA . LYS A 1 92 ? -2.339 6.709 18.478 1.00 98.62 92 LYS A CA 1
ATOM 770 C C . LYS A 1 92 ? -3.651 6.730 17.700 1.00 98.62 92 LYS A C 1
ATOM 772 O O . LYS A 1 92 ? -4.702 6.660 18.327 1.00 98.62 92 LYS A O 1
ATOM 777 N N . LEU A 1 93 ? -3.581 6.779 16.372 1.00 98.50 93 LEU A N 1
ATOM 778 C CA . LEU A 1 93 ? -4.735 6.672 15.486 1.00 98.50 93 LEU A CA 1
ATOM 779 C C . LEU A 1 93 ? -5.490 5.363 15.717 1.00 98.50 93 LEU A C 1
ATOM 781 O O . LEU A 1 93 ? -6.693 5.390 15.954 1.00 98.50 93 LEU A O 1
ATOM 785 N N . GLN A 1 94 ? -4.795 4.225 15.657 1.00 98.44 94 GLN A N 1
ATOM 786 C CA . GLN A 1 94 ? -5.413 2.898 15.727 1.00 98.44 94 GLN A CA 1
ATOM 787 C C . GLN A 1 94 ? -6.074 2.665 17.088 1.00 98.44 94 GLN A C 1
ATOM 789 O O . GLN A 1 94 ? -7.225 2.239 17.159 1.00 98.44 94 GLN A O 1
ATOM 794 N N . TYR A 1 95 ? -5.395 3.039 18.176 1.00 98.38 95 TYR A N 1
ATOM 795 C CA . TYR A 1 95 ? -5.985 2.953 19.508 1.00 98.38 95 TYR A CA 1
ATOM 796 C C . TYR A 1 95 ? -7.128 3.951 19.711 1.00 98.38 95 TYR A C 1
ATOM 798 O O . TYR A 1 95 ? -8.119 3.572 20.324 1.00 98.38 95 TYR A O 1
ATOM 806 N N . ALA A 1 96 ? -7.046 5.186 19.203 1.00 98.31 96 ALA A N 1
ATOM 807 C CA . ALA A 1 96 ? -8.164 6.132 19.283 1.00 98.31 96 ALA A CA 1
ATOM 808 C C . ALA A 1 96 ? -9.410 5.570 18.583 1.00 98.31 96 ALA A C 1
ATOM 810 O O . ALA A 1 96 ? -10.478 5.501 19.187 1.00 98.31 96 ALA A O 1
ATOM 811 N N . TYR A 1 97 ? -9.235 5.062 17.362 1.00 97.00 97 TYR A N 1
ATOM 812 C CA . TYR A 1 97 ? -10.307 4.456 16.580 1.00 97.00 97 TYR A CA 1
ATOM 813 C C . TYR A 1 97 ? -10.927 3.244 17.293 1.00 97.00 97 TYR A C 1
ATOM 815 O O . TYR A 1 97 ? -12.143 3.176 17.448 1.00 97.00 97 TYR A O 1
ATOM 823 N N . ALA A 1 98 ? -10.103 2.327 17.814 1.00 96.25 98 ALA A N 1
ATOM 824 C CA . ALA A 1 98 ? -10.580 1.149 18.544 1.00 96.25 98 ALA A CA 1
ATOM 825 C C . ALA A 1 98 ? -11.340 1.479 19.842 1.00 96.25 98 ALA A C 1
ATOM 827 O O . ALA A 1 98 ? -12.161 0.680 20.280 1.00 96.25 98 ALA A O 1
ATOM 828 N N . HIS A 1 99 ? -11.092 2.647 20.444 1.00 95.62 99 HIS A N 1
ATOM 829 C CA . HIS A 1 99 ? -11.819 3.134 21.623 1.00 95.62 99 HIS A CA 1
ATOM 830 C C . HIS A 1 99 ? -13.015 4.037 21.266 1.00 95.62 99 HIS A C 1
ATOM 832 O O . HIS A 1 99 ? -13.605 4.646 22.157 1.00 95.62 99 HIS A O 1
ATOM 838 N N . GLY A 1 100 ? -13.376 4.141 19.983 1.00 94.50 100 GLY A N 1
ATOM 839 C CA . GLY A 1 100 ? -14.505 4.946 19.511 1.00 94.50 100 GLY A CA 1
ATOM 840 C C . GLY A 1 100 ? -14.226 6.449 19.396 1.00 94.50 100 GLY A C 1
ATOM 841 O O . GLY A 1 100 ? -15.135 7.209 19.069 1.00 94.50 100 GLY A O 1
ATOM 842 N N . ASP A 1 101 ? -12.987 6.897 19.614 1.00 97.19 101 ASP A N 1
ATOM 843 C CA . ASP A 1 101 ? -12.568 8.291 19.432 1.00 97.19 101 ASP A CA 1
ATOM 844 C C . ASP A 1 101 ? -12.189 8.538 17.960 1.00 97.19 101 ASP A C 1
ATOM 846 O O . ASP A 1 101 ? -11.021 8.692 17.582 1.00 97.19 101 ASP A O 1
ATOM 850 N N . VAL A 1 102 ? -13.215 8.491 17.104 1.00 96.19 102 VAL A N 1
ATOM 851 C CA . VAL A 1 102 ? -13.079 8.612 15.646 1.00 96.19 102 VAL A CA 1
ATOM 852 C C . VAL A 1 102 ? -12.531 9.982 15.258 1.00 96.19 102 VAL A C 1
ATOM 854 O O . VAL A 1 102 ? -11.667 10.058 14.391 1.00 96.19 102 VAL A O 1
ATOM 857 N N . GLU A 1 103 ? -12.958 11.058 15.921 1.00 97.44 103 GLU A N 1
ATOM 858 C CA . GLU A 1 103 ? -12.461 12.413 15.652 1.00 97.44 103 GLU A CA 1
ATOM 859 C C . GLU A 1 103 ? -10.941 12.489 15.845 1.00 97.44 103 GLU A C 1
ATOM 861 O O . GLU A 1 103 ? -10.204 12.921 14.954 1.00 97.44 103 GLU A O 1
ATOM 866 N N . LYS A 1 104 ? -10.435 11.983 16.975 1.00 98.06 104 LYS A N 1
ATOM 867 C CA . LYS A 1 104 ? -8.994 11.933 17.229 1.00 98.06 104 LYS A CA 1
ATOM 868 C C . LYS A 1 104 ? -8.256 11.028 16.254 1.00 98.06 104 LYS A C 1
ATOM 870 O O . LYS A 1 104 ? -7.143 11.369 15.860 1.00 98.06 104 LYS A O 1
ATOM 875 N N . ALA A 1 105 ? -8.835 9.889 15.876 1.00 98.19 105 ALA A N 1
ATOM 876 C CA . ALA A 1 105 ? -8.236 9.019 14.871 1.00 98.19 105 ALA A CA 1
ATOM 877 C C . ALA A 1 105 ? -8.101 9.746 13.524 1.00 98.19 105 ALA A C 1
ATOM 879 O O . ALA A 1 105 ? -7.024 9.747 12.924 1.00 98.19 105 ALA A O 1
ATOM 880 N N . MET A 1 106 ? -9.163 10.428 13.095 1.00 98.06 106 MET A N 1
ATOM 881 C CA . MET A 1 106 ? -9.205 11.153 11.829 1.00 98.06 106 MET A CA 1
ATOM 882 C C . MET A 1 106 ? -8.278 12.372 11.808 1.00 98.06 106 MET A C 1
ATOM 884 O O . MET A 1 106 ? -7.731 12.693 10.758 1.00 98.06 106 MET A O 1
ATOM 888 N N . ASN A 1 107 ? -7.972 12.972 12.962 1.00 98.06 107 ASN A N 1
ATOM 889 C CA . ASN A 1 107 ? -7.004 14.069 13.069 1.00 98.06 107 ASN A CA 1
ATOM 890 C C . ASN A 1 107 ? -5.566 13.701 12.654 1.00 98.06 107 ASN A C 1
ATOM 892 O O . ASN A 1 107 ? -4.751 14.600 12.438 1.00 98.06 107 ASN A O 1
ATOM 896 N N . TYR A 1 108 ? -5.214 12.417 12.543 1.00 98.56 108 TYR A N 1
ATOM 897 C CA . TYR A 1 108 ? -3.909 11.985 12.018 1.00 98.56 108 TYR A CA 1
ATOM 898 C C . TYR A 1 108 ? -3.859 11.906 10.486 1.00 98.56 108 TYR A C 1
ATOM 900 O O . TYR A 1 108 ? -2.772 11.808 9.912 1.00 98.56 108 TYR A O 1
ATOM 908 N N . PHE A 1 109 ? -5.009 11.979 9.820 1.00 98.75 109 PHE A N 1
ATOM 909 C CA . PHE A 1 109 ? -5.096 12.039 8.369 1.00 98.75 109 PHE A CA 1
ATOM 910 C C . PHE A 1 109 ? -5.072 13.483 7.875 1.00 98.75 109 PHE A C 1
ATOM 912 O O . PHE A 1 109 ? -5.430 14.422 8.587 1.00 98.75 109 PHE A O 1
ATOM 919 N N . HIS A 1 110 ? -4.627 13.654 6.636 1.00 98.50 110 HIS A N 1
ATOM 920 C CA . HIS A 1 110 ? -4.849 14.875 5.878 1.00 98.50 110 HIS A CA 1
ATOM 921 C C . HIS A 1 110 ? -6.348 14.985 5.532 1.00 98.50 110 HIS A C 1
ATOM 923 O O . HIS A 1 110 ? -7.001 13.966 5.315 1.00 98.50 110 HIS A O 1
ATOM 929 N N . GLU A 1 111 ? -6.903 16.197 5.432 1.00 97.12 111 GLU A N 1
ATOM 930 C CA . GLU A 1 111 ? -8.335 16.414 5.120 1.00 97.12 111 GLU A CA 1
ATOM 931 C C . GLU A 1 111 ? -8.784 15.689 3.836 1.00 97.12 111 GLU A C 1
ATOM 933 O O . GLU A 1 111 ? -9.845 15.074 3.789 1.00 97.12 111 GLU A O 1
ATOM 938 N N . ASN A 1 112 ? -7.907 15.684 2.831 1.00 97.56 112 ASN A N 1
ATOM 939 C CA . ASN A 1 112 ? -8.099 15.047 1.526 1.00 97.56 112 ASN A CA 1
ATOM 940 C C . ASN A 1 112 ? -7.476 13.640 1.437 1.00 97.56 112 ASN A C 1
ATOM 942 O O . ASN A 1 112 ? -7.065 13.213 0.356 1.00 97.56 112 ASN A O 1
ATOM 946 N N . ALA A 1 113 ? -7.322 12.939 2.564 1.00 98.56 113 ALA A N 1
ATOM 947 C CA . ALA A 1 113 ? -6.775 11.587 2.568 1.00 98.56 113 ALA A CA 1
ATOM 948 C C . ALA A 1 113 ? -7.660 10.608 1.783 1.00 98.56 113 ALA A C 1
ATOM 950 O O . ALA A 1 113 ? -8.888 10.705 1.774 1.00 98.56 113 ALA A O 1
ATOM 951 N N . SER A 1 114 ? -7.013 9.643 1.131 1.00 98.69 114 SER A N 1
ATOM 952 C CA . SER A 1 114 ? -7.682 8.579 0.378 1.00 98.69 114 SER A CA 1
ATOM 953 C C . SER A 1 114 ? -7.539 7.225 1.070 1.00 98.69 114 SER A C 1
ATOM 955 O O . SER A 1 114 ? -6.481 6.895 1.615 1.00 98.69 114 SER A O 1
ATOM 957 N N . PHE A 1 115 ? -8.595 6.420 1.005 1.00 98.75 115 PHE A N 1
ATOM 958 C CA . PHE A 1 115 ? -8.717 5.143 1.696 1.00 98.75 115 PHE A CA 1
ATOM 959 C C . PHE A 1 115 ? -8.991 4.031 0.685 1.00 98.75 115 PHE A C 1
ATOM 961 O O . PHE A 1 115 ? -10.053 3.971 0.072 1.00 98.75 115 PHE A O 1
ATOM 968 N N . ASN A 1 116 ? -8.018 3.142 0.515 1.00 98.62 116 ASN A N 1
ATOM 969 C CA . ASN A 1 116 ? -8.108 1.975 -0.350 1.00 98.62 116 ASN A CA 1
ATOM 970 C C . ASN A 1 116 ? -8.263 0.712 0.505 1.00 98.62 116 ASN A C 1
ATOM 972 O O . ASN A 1 116 ? -7.292 0.207 1.068 1.00 98.62 116 ASN A O 1
ATOM 976 N N . ASP A 1 117 ? -9.479 0.200 0.634 1.00 98.06 117 ASP A N 1
ATOM 977 C CA . ASP A 1 117 ? -9.726 -1.078 1.300 1.00 98.06 117 ASP A CA 1
ATOM 978 C C . ASP A 1 117 ? -9.799 -2.184 0.246 1.00 98.06 117 ASP A C 1
ATOM 980 O O . ASP A 1 117 ? -10.583 -2.079 -0.692 1.00 98.06 117 ASP A O 1
ATOM 984 N N . ILE A 1 118 ? -9.009 -3.255 0.388 1.00 97.75 118 ILE A N 1
ATOM 985 C CA . ILE A 1 118 ? -8.978 -4.335 -0.618 1.00 97.75 118 ILE A CA 1
ATOM 986 C C . ILE A 1 118 ? -10.318 -5.067 -0.785 1.00 97.75 118 ILE A C 1
ATOM 988 O O . ILE A 1 118 ? -10.468 -5.859 -1.714 1.00 97.75 118 ILE A O 1
ATOM 992 N N . ASN A 1 119 ? -11.260 -4.855 0.136 1.00 96.88 119 ASN A N 1
ATOM 993 C CA . ASN A 1 119 ? -12.593 -5.447 0.100 1.00 96.88 119 ASN A CA 1
ATOM 994 C C . ASN A 1 119 ? -13.627 -4.562 -0.612 1.00 96.88 119 ASN A C 1
ATOM 996 O O . ASN A 1 119 ? -14.794 -4.948 -0.690 1.00 96.88 119 ASN A O 1
ATOM 1000 N N . GLU A 1 120 ? -13.223 -3.390 -1.100 1.00 96.62 120 GLU A N 1
ATOM 1001 C CA . GLU A 1 120 ? -14.087 -2.424 -1.769 1.00 96.62 120 GLU A CA 1
ATOM 1002 C C . GLU A 1 120 ? -13.606 -2.185 -3.210 1.00 96.62 120 GLU A C 1
ATOM 1004 O O . GLU A 1 120 ? -12.431 -2.351 -3.534 1.00 96.62 120 GLU A O 1
ATOM 1009 N N . ALA A 1 121 ? -14.539 -1.849 -4.105 1.00 96.06 121 ALA A N 1
ATOM 1010 C CA . ALA A 1 121 ? -14.235 -1.681 -5.530 1.00 96.06 121 ALA A CA 1
ATOM 1011 C C . ALA A 1 121 ? -13.557 -0.339 -5.842 1.00 96.06 121 ALA A C 1
ATOM 1013 O O . ALA A 1 121 ? -12.777 -0.248 -6.787 1.00 96.06 121 ALA A O 1
ATOM 1014 N N . GLU A 1 122 ? -13.865 0.687 -5.050 1.00 97.06 122 GLU A N 1
ATOM 1015 C CA . GLU A 1 122 ? -13.450 2.065 -5.285 1.00 97.06 122 GLU A CA 1
ATOM 1016 C C . GLU A 1 122 ? -12.665 2.610 -4.093 1.00 97.0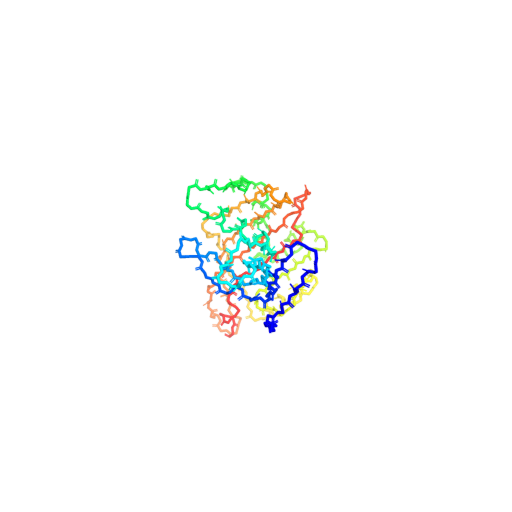6 122 GLU A C 1
ATOM 1018 O O . GLU A 1 122 ? -12.870 2.218 -2.940 1.00 97.06 122 GLU A O 1
ATOM 1023 N N . VAL A 1 123 ? -11.774 3.555 -4.386 1.00 98.38 123 VAL A N 1
ATOM 1024 C CA . VAL A 1 123 ? -11.059 4.323 -3.365 1.00 98.38 123 VAL A CA 1
ATOM 1025 C C . VAL A 1 123 ? -12.018 5.342 -2.760 1.00 98.38 123 VAL A C 1
ATOM 1027 O O . VAL A 1 123 ? -12.680 6.075 -3.488 1.00 98.38 123 VAL A O 1
ATOM 1030 N N . MET A 1 124 ? -12.052 5.404 -1.432 1.00 98.62 124 MET A N 1
ATOM 1031 C CA . MET A 1 124 ? -12.957 6.259 -0.670 1.00 98.62 124 MET A CA 1
ATOM 1032 C C . MET A 1 124 ? -12.258 7.502 -0.119 1.00 98.62 124 MET A C 1
ATOM 1034 O O . MET A 1 124 ? -11.050 7.501 0.136 1.00 98.62 124 MET A O 1
ATOM 1038 N N . ASN A 1 125 ? -13.036 8.550 0.128 1.00 98.50 125 ASN A N 1
ATOM 1039 C CA . ASN A 1 125 ? -12.660 9.668 0.989 1.00 98.50 125 ASN A CA 1
ATOM 1040 C C . ASN A 1 125 ? -13.037 9.399 2.466 1.00 98.50 125 ASN A C 1
ATOM 1042 O O . ASN A 1 125 ? -13.596 8.353 2.807 1.00 98.50 125 ASN A O 1
ATOM 1046 N N . SER A 1 126 ? -12.731 10.354 3.350 1.00 97.69 126 SER A N 1
ATOM 1047 C CA . SER A 1 126 ? -13.006 10.270 4.792 1.00 97.69 126 SER A CA 1
ATOM 1048 C C . SER A 1 126 ? -14.489 10.075 5.144 1.00 97.69 126 SER A C 1
ATOM 1050 O O . SER A 1 126 ? -14.800 9.334 6.070 1.00 97.69 126 SER A O 1
ATOM 1052 N N . GLU A 1 127 ? -15.421 10.710 4.433 1.00 97.81 127 GLU A N 1
ATOM 1053 C CA . GLU A 1 127 ? -16.857 10.562 4.711 1.00 97.81 127 GLU A CA 1
ATOM 1054 C C . GLU A 1 127 ? -17.348 9.164 4.318 1.00 97.81 127 GLU A C 1
ATOM 1056 O O . GLU A 1 127 ? -18.064 8.502 5.073 1.00 97.81 127 GLU A O 1
ATOM 1061 N N . GLU A 1 128 ? -16.917 8.686 3.152 1.00 98.19 128 GLU A N 1
ATOM 1062 C CA . GLU A 1 128 ? -17.310 7.389 2.601 1.00 98.19 128 GLU A CA 1
ATOM 1063 C C . GLU A 1 128 ? -16.783 6.224 3.445 1.00 98.19 128 GLU A C 1
ATOM 1065 O O . GLU A 1 128 ? -17.549 5.313 3.777 1.00 98.19 128 GLU A O 1
ATOM 1070 N N . ILE A 1 129 ? -15.506 6.265 3.853 1.00 97.44 129 ILE A N 1
ATOM 1071 C CA . ILE A 1 129 ? -14.915 5.205 4.680 1.00 97.44 129 ILE A CA 1
ATOM 1072 C C . ILE A 1 129 ? -15.599 5.122 6.049 1.00 97.44 129 ILE A C 1
ATOM 1074 O O . ILE A 1 129 ? -15.918 4.026 6.505 1.00 97.44 129 ILE A O 1
ATOM 1078 N N . LEU A 1 130 ? -15.915 6.266 6.668 1.00 97.00 130 LEU A N 1
ATOM 1079 C CA . LEU A 1 130 ? -16.607 6.314 7.956 1.00 97.00 130 LEU A CA 1
ATOM 1080 C C . LEU A 1 130 ? -18.062 5.851 7.848 1.00 97.00 130 LEU A C 1
ATOM 1082 O O . LEU A 1 130 ? -18.552 5.155 8.739 1.00 97.00 130 LEU A O 1
ATOM 1086 N N . ALA A 1 131 ? -18.756 6.180 6.757 1.00 97.25 131 ALA A N 1
ATOM 1087 C CA . ALA A 1 131 ? -20.096 5.660 6.496 1.00 97.25 131 ALA A CA 1
ATOM 1088 C C . ALA A 1 131 ? -20.081 4.135 6.290 1.00 97.25 131 ALA A C 1
ATOM 1090 O O . ALA A 1 131 ? -20.965 3.431 6.787 1.00 97.25 131 ALA A O 1
ATOM 1091 N N . ARG A 1 132 ? -19.066 3.607 5.593 1.00 95.25 132 ARG A N 1
ATOM 1092 C CA . ARG A 1 132 ? -18.854 2.162 5.429 1.00 95.25 132 ARG A CA 1
ATOM 1093 C C . ARG A 1 132 ? -18.591 1.488 6.774 1.00 95.25 132 ARG A C 1
ATOM 1095 O O . ARG A 1 132 ? -19.242 0.492 7.088 1.00 95.25 132 ARG A O 1
ATOM 1102 N N . ASP A 1 133 ? -17.681 2.036 7.571 1.00 94.56 133 ASP A N 1
ATOM 1103 C CA . ASP A 1 133 ? -17.314 1.494 8.882 1.00 94.56 133 ASP A CA 1
ATOM 1104 C C . ASP A 1 133 ? -18.495 1.532 9.858 1.00 94.56 133 ASP A C 1
ATOM 1106 O O . ASP A 1 133 ? -18.739 0.565 10.577 1.00 94.56 133 ASP A O 1
ATOM 1110 N N . SER A 1 134 ? -19.299 2.598 9.822 1.00 94.38 134 SER A N 1
ATOM 1111 C CA . SER A 1 134 ? -20.506 2.721 10.648 1.00 94.38 134 SER A CA 1
ATOM 1112 C C . SER A 1 134 ? -21.485 1.573 10.401 1.00 94.38 134 SER A C 1
ATOM 1114 O O . SER A 1 134 ? -21.957 0.964 11.357 1.00 94.38 134 SER A O 1
ATOM 1116 N N . LYS A 1 135 ? -21.721 1.204 9.132 1.00 94.31 135 LYS A N 1
ATOM 1117 C CA . LYS A 1 135 ? -22.571 0.053 8.772 1.00 94.31 135 LYS A CA 1
ATOM 1118 C C . LYS A 1 135 ? -22.020 -1.268 9.302 1.00 94.31 135 LYS A C 1
ATOM 1120 O O . LYS A 1 135 ? -22.779 -2.128 9.734 1.00 94.31 135 LYS A O 1
ATOM 1125 N N . MET A 1 136 ? -20.700 -1.445 9.283 1.00 91.38 136 MET A N 1
ATOM 1126 C CA . MET A 1 136 ? -20.061 -2.620 9.879 1.00 91.38 136 MET A CA 1
ATOM 1127 C C . MET A 1 136 ? -20.285 -2.656 11.401 1.00 91.38 136 MET A C 1
ATOM 1129 O O . MET A 1 136 ? -20.635 -3.703 11.952 1.00 91.38 136 MET A O 1
ATOM 1133 N N . PHE A 1 137 ? -20.148 -1.512 12.075 1.00 92.38 137 PHE A N 1
ATOM 1134 C CA . PHE A 1 137 ? -20.336 -1.400 13.523 1.00 92.38 137 PHE A CA 1
ATOM 1135 C C . PHE A 1 137 ? -21.799 -1.448 13.985 1.00 92.38 137 PHE A C 1
ATOM 1137 O O . PHE A 1 137 ? -22.052 -1.619 15.178 1.00 92.38 137 PHE A O 1
ATOM 1144 N N . GLU A 1 138 ? -22.788 -1.388 13.091 1.00 94.56 138 GLU A N 1
ATOM 1145 C CA . GLU A 1 138 ? -24.184 -1.683 13.451 1.00 94.56 138 GLU A CA 1
ATOM 1146 C C . GLU A 1 138 ? -24.342 -3.119 13.978 1.00 94.56 138 GLU A C 1
ATOM 1148 O O . GLU A 1 138 ? -25.131 -3.357 14.893 1.00 94.56 138 GLU A O 1
ATOM 1153 N N . GLY A 1 139 ? -23.561 -4.070 13.446 1.00 95.94 139 GLY A N 1
ATOM 1154 C CA . GLY A 1 139 ? -23.617 -5.489 13.819 1.00 95.94 139 GLY A CA 1
ATOM 1155 C C . GLY A 1 139 ? -22.492 -5.972 14.736 1.00 95.94 139 GLY A C 1
ATOM 1156 O O . GLY A 1 139 ? -22.597 -7.067 15.296 1.00 95.94 139 GLY A O 1
ATOM 1157 N N . TRP A 1 140 ? -21.430 -5.184 14.904 1.00 97.19 140 TRP A N 1
ATOM 1158 C CA . TRP A 1 140 ? -20.198 -5.612 15.565 1.00 97.19 140 TRP A CA 1
ATOM 1159 C C . TRP A 1 140 ? -19.629 -4.537 16.490 1.00 97.19 140 TRP A C 1
ATOM 1161 O O . TRP A 1 140 ? -19.695 -3.352 16.182 1.00 97.19 140 TRP A O 1
ATOM 1171 N N . ASP A 1 141 ? -19.023 -4.964 17.594 1.00 96.88 141 ASP A N 1
ATOM 1172 C CA . ASP A 1 141 ? -18.223 -4.119 18.483 1.00 96.88 141 ASP A CA 1
ATOM 1173 C C . ASP A 1 141 ? -16.748 -4.525 18.425 1.00 96.88 141 ASP A C 1
ATOM 1175 O O . ASP A 1 141 ? -16.426 -5.702 18.240 1.00 96.88 141 ASP A O 1
ATOM 1179 N N . ILE A 1 142 ? -15.849 -3.562 18.625 1.00 97.38 142 ILE A N 1
ATOM 1180 C CA . ILE A 1 142 ? -14.430 -3.835 18.871 1.00 97.38 142 ILE A CA 1
ATOM 1181 C C . ILE A 1 142 ? -14.274 -4.146 20.363 1.00 97.38 142 ILE A C 1
ATOM 1183 O O . ILE A 1 142 ? -14.502 -3.287 21.208 1.00 97.38 142 ILE A O 1
ATOM 1187 N N . GLU A 1 143 ? -13.874 -5.371 20.699 1.00 97.31 143 GLU A N 1
ATOM 1188 C CA . GLU A 1 143 ? -13.530 -5.753 22.075 1.00 97.31 143 GLU A CA 1
ATOM 1189 C C . GLU A 1 143 ? -12.077 -5.415 22.407 1.00 97.31 143 GLU A C 1
ATOM 1191 O O . GLU A 1 143 ? -11.779 -4.960 23.510 1.00 97.31 143 GLU A O 1
ATOM 1196 N N . SER A 1 144 ? -11.155 -5.661 21.475 1.00 97.81 144 SER A N 1
ATOM 1197 C CA . SER A 1 144 ? -9.742 -5.358 21.682 1.00 97.81 144 SER A CA 1
ATOM 1198 C C . SER A 1 144 ? -9.011 -5.105 20.373 1.00 97.81 144 SER A C 1
ATOM 1200 O O . SER A 1 144 ? -9.427 -5.556 19.302 1.00 97.81 144 SER A O 1
ATOM 1202 N N . LEU A 1 145 ? -7.879 -4.418 20.487 1.00 98.38 145 LEU A N 1
ATOM 1203 C CA . LEU A 1 145 ? -6.932 -4.207 19.407 1.00 98.38 145 LEU A CA 1
ATOM 1204 C C . LEU A 1 145 ? -5.520 -4.487 19.923 1.00 98.38 145 LEU A C 1
ATOM 1206 O O . LEU A 1 145 ? -5.059 -3.811 20.841 1.00 98.38 145 LEU A O 1
ATOM 1210 N N . ASP A 1 146 ? -4.836 -5.448 19.307 1.00 98.19 146 ASP A N 1
ATOM 1211 C CA . ASP A 1 146 ? -3.444 -5.771 19.623 1.00 98.19 146 ASP A CA 1
ATOM 1212 C C . ASP A 1 146 ? -2.513 -5.351 18.475 1.00 98.19 146 ASP A C 1
ATOM 1214 O O . ASP A 1 146 ? -2.775 -5.686 17.316 1.00 98.19 146 ASP A O 1
ATOM 1218 N N . GLU A 1 147 ? -1.393 -4.696 18.791 1.00 97.94 147 GLU A N 1
ATOM 1219 C CA . GLU A 1 147 ? -0.260 -4.551 17.864 1.00 97.94 147 GLU A CA 1
ATOM 1220 C C . GLU A 1 147 ? 0.425 -5.916 17.680 1.00 97.94 147 GLU A C 1
ATOM 1222 O O . GLU A 1 147 ? 0.698 -6.629 18.651 1.00 97.94 147 GLU A O 1
ATOM 1227 N N . VAL A 1 148 ? 0.687 -6.309 16.432 1.00 97.25 148 VAL A N 1
ATOM 1228 C CA . VAL A 1 148 ? 1.328 -7.588 16.099 1.00 97.25 148 VAL A CA 1
ATOM 1229 C C . VAL A 1 148 ? 2.712 -7.323 15.521 1.00 97.25 148 VAL A C 1
ATOM 1231 O O . VAL A 1 148 ? 2.843 -6.757 14.442 1.00 97.25 148 VAL A O 1
ATOM 1234 N N . GLY A 1 149 ? 3.756 -7.770 16.219 1.00 94.00 149 GLY A N 1
ATOM 1235 C CA . GLY A 1 149 ? 5.131 -7.432 15.846 1.00 94.00 149 GLY A CA 1
ATOM 1236 C C . GLY A 1 149 ? 5.433 -5.966 16.156 1.00 94.00 149 GLY A C 1
ATOM 1237 O O . GLY A 1 149 ? 5.017 -5.468 17.198 1.00 94.00 149 GLY A O 1
ATOM 1238 N N . TYR A 1 150 ? 6.166 -5.294 15.271 1.00 91.81 150 TYR A N 1
ATOM 1239 C CA . TYR A 1 150 ? 6.406 -3.856 15.346 1.00 91.81 150 TYR A CA 1
ATOM 1240 C C . TYR A 1 150 ? 6.125 -3.222 13.975 1.00 91.81 150 TYR A C 1
ATOM 1242 O O . TYR 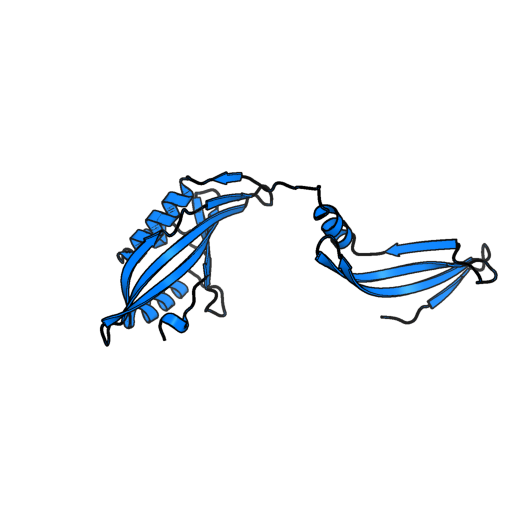A 1 150 ? 6.446 -3.831 12.954 1.00 91.81 150 TYR A O 1
ATOM 1250 N N . PRO A 1 151 ? 5.511 -2.029 13.921 1.00 97.31 151 PRO A N 1
ATOM 1251 C CA . PRO A 1 151 ? 5.410 -1.276 12.683 1.00 97.31 151 PRO A CA 1
ATOM 1252 C C . PRO A 1 151 ? 6.789 -0.841 12.186 1.00 97.31 151 PRO A C 1
ATOM 1254 O O . PRO A 1 151 ? 7.640 -0.450 12.986 1.00 97.31 151 PRO A O 1
ATOM 1257 N N . ASP A 1 152 ? 6.958 -0.830 10.870 1.00 97.81 152 ASP A N 1
ATOM 1258 C CA . ASP A 1 152 ? 8.144 -0.304 10.200 1.00 97.81 152 ASP A CA 1
ATOM 1259 C C . ASP A 1 152 ? 7.791 0.974 9.449 1.00 97.81 152 ASP A C 1
ATOM 1261 O O . ASP A 1 152 ? 6.745 1.061 8.801 1.00 97.81 152 ASP A O 1
ATOM 1265 N N . TYR A 1 153 ? 8.681 1.961 9.514 1.00 98.31 153 TYR A N 1
ATOM 1266 C CA . TYR A 1 153 ? 8.581 3.187 8.734 1.00 98.31 153 TYR A CA 1
ATOM 1267 C C . TYR A 1 153 ? 9.663 3.225 7.656 1.00 98.31 153 TYR A C 1
ATOM 1269 O O . TYR A 1 153 ? 10.855 3.207 7.958 1.00 98.31 153 TYR A O 1
ATOM 1277 N N . PHE A 1 154 ? 9.228 3.270 6.401 1.00 97.75 154 PHE A N 1
ATOM 1278 C CA . PHE A 1 154 ? 10.061 3.325 5.209 1.00 97.75 154 PHE A CA 1
ATOM 1279 C C . PHE A 1 154 ? 10.135 4.761 4.699 1.00 97.75 154 PHE A C 1
ATOM 1281 O O . PHE A 1 154 ? 9.113 5.340 4.321 1.00 97.75 154 PHE A O 1
ATOM 1288 N N . GLU A 1 155 ? 11.345 5.305 4.625 1.00 96.69 155 GLU A N 1
ATOM 1289 C CA . GLU A 1 155 ? 11.634 6.528 3.879 1.00 96.69 155 GLU A CA 1
ATOM 1290 C C . GLU A 1 155 ? 12.395 6.161 2.619 1.00 96.69 155 GLU A C 1
ATOM 1292 O O . GLU A 1 155 ? 13.580 5.856 2.682 1.00 96.69 155 GLU A O 1
ATOM 1297 N N . TYR A 1 156 ? 11.709 6.150 1.481 1.00 95.75 156 TYR A N 1
ATOM 1298 C CA . TYR A 1 156 ? 12.290 5.771 0.199 1.00 95.75 156 TYR A CA 1
ATOM 1299 C C . TYR A 1 156 ? 13.020 6.945 -0.458 1.00 95.75 156 TYR A C 1
ATOM 1301 O O . TYR A 1 156 ? 12.453 8.030 -0.582 1.00 95.75 156 TYR A O 1
ATOM 1309 N N . ASP A 1 157 ? 14.215 6.694 -1.005 1.00 93.31 157 ASP A N 1
ATOM 1310 C CA . ASP A 1 157 ? 14.917 7.664 -1.865 1.00 93.31 157 ASP A CA 1
ATOM 1311 C C . ASP A 1 157 ? 14.088 7.960 -3.125 1.00 93.31 157 ASP A C 1
ATOM 1313 O O . ASP A 1 157 ? 14.003 9.086 -3.619 1.00 93.31 157 ASP A O 1
ATOM 1317 N N . TRP A 1 158 ? 13.426 6.927 -3.654 1.00 86.19 158 TRP A N 1
ATOM 1318 C CA . TRP A 1 158 ? 12.556 7.070 -4.809 1.00 86.19 158 TRP A CA 1
ATOM 1319 C C . TRP A 1 158 ? 11.305 7.886 -4.467 1.00 86.19 158 TRP A C 1
ATOM 1321 O O . TRP A 1 158 ? 10.394 7.409 -3.785 1.00 86.19 158 TRP A O 1
ATOM 1331 N N . ARG A 1 159 ? 11.237 9.103 -5.022 1.00 88.06 159 ARG A N 1
ATOM 1332 C CA . ARG A 1 159 ? 10.126 10.061 -4.857 1.00 88.06 159 ARG A CA 1
ATOM 1333 C C . ARG A 1 159 ? 9.878 10.499 -3.408 1.00 88.06 159 ARG A C 1
ATOM 1335 O O . ARG A 1 159 ? 8.775 10.956 -3.121 1.00 88.06 159 ARG A O 1
ATOM 1342 N N . GLU A 1 160 ? 10.865 10.343 -2.524 1.00 89.75 160 GLU A N 1
ATOM 1343 C CA . GLU A 1 160 ? 10.788 10.758 -1.112 1.00 89.75 160 GLU A CA 1
ATOM 1344 C C . GLU A 1 160 ? 9.546 10.209 -0.381 1.00 89.75 160 GLU A C 1
ATOM 1346 O O . GLU A 1 160 ? 8.963 10.862 0.493 1.00 89.75 160 GLU A O 1
ATOM 1351 N N . SER A 1 161 ? 9.104 9.011 -0.781 1.00 93.69 161 SER A N 1
ATOM 1352 C CA . SER A 1 161 ? 7.886 8.391 -0.266 1.00 93.69 161 SER A CA 1
ATOM 1353 C C . SER A 1 161 ? 8.092 7.929 1.174 1.00 93.69 161 SER A C 1
ATOM 1355 O O . SER A 1 161 ? 9.056 7.231 1.473 1.00 93.69 161 SER A O 1
ATOM 1357 N N . LYS A 1 162 ? 7.136 8.261 2.042 1.00 97.81 162 LYS A N 1
ATOM 1358 C CA . LYS A 1 162 ? 7.152 7.980 3.481 1.00 97.81 162 LYS A CA 1
ATOM 1359 C C . LYS A 1 162 ? 5.999 7.051 3.817 1.00 97.81 162 LYS A C 1
ATOM 1361 O O . LYS A 1 162 ? 4.851 7.430 3.595 1.00 97.81 162 LYS A O 1
ATOM 1366 N N . VAL A 1 163 ? 6.268 5.835 4.288 1.00 98.31 163 VAL A N 1
ATOM 1367 C CA . VAL A 1 163 ? 5.225 4.817 4.507 1.00 98.31 163 VAL A CA 1
ATOM 1368 C C . VAL A 1 163 ? 5.412 4.122 5.845 1.00 98.31 163 VAL A C 1
ATOM 1370 O O . VAL A 1 163 ? 6.498 3.638 6.123 1.00 98.31 163 VAL A O 1
ATOM 1373 N N . VAL A 1 164 ? 4.356 4.003 6.647 1.00 98.75 164 VAL A N 1
ATOM 1374 C CA . VAL A 1 164 ? 4.314 3.058 7.772 1.00 98.75 164 VAL A CA 1
ATOM 1375 C C . VAL A 1 164 ? 3.587 1.791 7.329 1.00 98.75 164 VAL A C 1
ATOM 1377 O O . VAL A 1 164 ? 2.446 1.869 6.874 1.00 98.75 164 VAL A O 1
ATOM 1380 N N . ALA A 1 165 ? 4.223 0.628 7.480 1.00 98.56 165 ALA A N 1
ATOM 1381 C CA . ALA A 1 165 ? 3.525 -0.657 7.495 1.00 98.56 165 ALA A CA 1
ATOM 1382 C C . ALA A 1 165 ? 3.262 -1.059 8.942 1.00 98.56 165 ALA A C 1
ATOM 1384 O O . ALA A 1 165 ? 4.168 -1.033 9.774 1.00 98.56 165 ALA A O 1
ATOM 1385 N N . SER A 1 166 ? 2.022 -1.421 9.255 1.00 98.62 166 SER A N 1
ATOM 1386 C CA . SER A 1 166 ? 1.643 -1.833 10.606 1.00 98.62 166 SER A CA 1
ATOM 1387 C C . SER A 1 166 ? 0.695 -3.023 10.584 1.00 98.62 166 SER A C 1
ATOM 1389 O O . SER A 1 166 ? -0.170 -3.121 9.711 1.00 98.62 166 SER A O 1
ATOM 1391 N N . TRP A 1 167 ? 0.856 -3.924 11.553 1.00 98.62 167 TRP A N 1
ATOM 1392 C CA . TRP A 1 167 ? 0.051 -5.133 11.694 1.00 98.62 167 TRP A CA 1
ATOM 1393 C C . TRP A 1 167 ? -0.712 -5.106 13.005 1.00 98.62 167 TRP A C 1
ATOM 1395 O O . TRP A 1 167 ? -0.161 -4.839 14.073 1.00 98.62 167 TRP A O 1
ATOM 1405 N N . TRP A 1 168 ? -1.992 -5.424 12.902 1.00 98.62 168 TRP A N 1
ATOM 1406 C CA . TRP A 1 168 ? -2.941 -5.321 13.991 1.00 98.62 168 TRP A CA 1
ATOM 1407 C C . TRP A 1 168 ? -3.826 -6.552 14.036 1.00 98.62 168 TRP A C 1
ATOM 1409 O O . TRP A 1 168 ? -4.085 -7.201 13.020 1.00 98.62 168 TRP A O 1
ATOM 1419 N N . ARG A 1 169 ? -4.324 -6.865 15.226 1.00 98.56 169 ARG A N 1
ATOM 1420 C CA . ARG A 1 169 ? -5.345 -7.885 15.422 1.00 98.56 169 ARG A CA 1
ATOM 1421 C C . ARG A 1 169 ? -6.528 -7.274 16.151 1.00 98.56 169 ARG A C 1
ATOM 1423 O O . ARG A 1 169 ? -6.448 -7.014 17.348 1.00 98.56 169 ARG A O 1
ATOM 1430 N N . TYR A 1 170 ? -7.618 -7.093 15.417 1.00 98.25 170 TYR A N 1
ATOM 1431 C CA . TYR A 1 170 ? -8.903 -6.683 15.970 1.00 98.25 170 TYR A CA 1
ATOM 1432 C C . TYR A 1 170 ? -9.628 -7.912 16.515 1.00 98.25 170 TYR A C 1
ATOM 1434 O O . TYR A 1 170 ? -9.792 -8.902 15.800 1.00 98.25 170 TYR A O 1
ATOM 1442 N N . THR A 1 171 ? -10.073 -7.861 17.766 1.00 98.25 171 THR A N 1
ATOM 1443 C CA . THR A 1 171 ? -11.055 -8.809 18.301 1.00 98.25 171 THR A CA 1
ATOM 1444 C C . THR A 1 171 ? -12.422 -8.152 18.213 1.00 98.25 171 THR A C 1
ATOM 1446 O O . THR A 1 171 ? -12.692 -7.193 18.928 1.00 98.25 171 THR A O 1
ATOM 1449 N N . MET A 1 172 ? -13.268 -8.662 17.326 1.00 97.69 172 MET A N 1
ATOM 1450 C CA . MET A 1 172 ? -14.619 -8.165 17.079 1.00 97.69 172 MET A CA 1
ATOM 1451 C C . MET A 1 172 ? -15.645 -9.079 17.747 1.00 97.69 172 MET A C 1
ATOM 1453 O O . MET A 1 172 ? -15.477 -10.302 17.741 1.00 97.69 172 MET A O 1
ATOM 1457 N N . VAL A 1 173 ? -16.722 -8.509 18.281 1.00 98.12 173 VAL A N 1
ATOM 1458 C CA . VAL A 1 173 ? -17.829 -9.242 18.909 1.00 98.12 173 VAL A CA 1
ATOM 1459 C C . VAL A 1 173 ? -19.122 -8.925 18.178 1.00 98.12 173 VAL A C 1
ATOM 1461 O O . VAL A 1 173 ? -19.492 -7.761 18.046 1.00 98.12 173 VAL A O 1
ATOM 1464 N N . A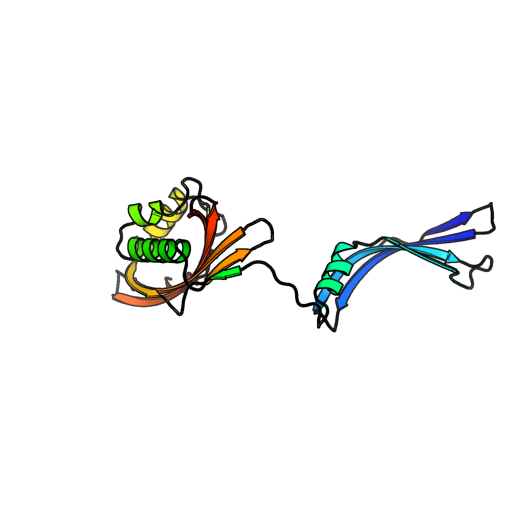RG A 1 174 ? -19.816 -9.953 17.689 1.00 97.88 174 ARG A N 1
ATOM 1465 C CA . ARG A 1 174 ? -21.095 -9.783 17.002 1.00 97.88 174 ARG A CA 1
ATOM 1466 C C . ARG A 1 174 ? -22.195 -9.488 18.010 1.00 97.88 174 ARG A C 1
ATOM 1468 O O . ARG A 1 174 ? -22.388 -10.245 18.958 1.00 97.88 174 ARG A O 1
ATOM 1475 N N . LYS A 1 175 ? -22.965 -8.431 17.772 1.00 97.69 175 LYS A N 1
ATOM 1476 C CA . LYS A 1 175 ? -24.007 -7.949 18.692 1.00 97.69 175 LYS A CA 1
ATOM 1477 C C . LYS A 1 175 ? -25.175 -8.917 18.854 1.00 97.69 175 LYS A C 1
ATOM 1479 O O . LYS A 1 175 ? -25.777 -8.972 19.919 1.00 97.69 175 LYS A O 1
ATOM 1484 N N . SER A 1 176 ? -25.504 -9.679 17.811 1.00 97.19 176 SER A N 1
ATOM 1485 C CA . SER A 1 176 ? -26.681 -10.555 17.813 1.00 97.19 176 SER A CA 1
ATOM 1486 C C . SER A 1 176 ? -26.528 -11.806 18.682 1.00 97.19 176 SER A C 1
ATOM 1488 O O . SER A 1 176 ? -27.523 -12.284 19.220 1.00 97.19 176 SER A O 1
ATOM 1490 N N . ASP A 1 177 ? -25.313 -12.346 18.816 1.00 97.00 177 ASP A N 1
ATOM 1491 C CA . ASP A 1 177 ? -25.070 -13.627 19.495 1.00 97.00 177 ASP A CA 1
ATOM 1492 C C . ASP A 1 177 ? -23.772 -13.689 20.319 1.00 97.00 177 ASP A C 1
ATOM 1494 O O . ASP A 1 177 ? -23.444 -14.735 20.879 1.00 97.00 177 ASP A O 1
ATOM 1498 N N . GLY A 1 178 ? -23.017 -12.592 20.402 1.00 97.62 178 GLY A N 1
ATOM 1499 C CA . GLY A 1 178 ? -21.760 -12.520 21.147 1.00 97.62 178 GLY A CA 1
ATOM 1500 C C . GLY A 1 178 ? -20.600 -13.286 20.504 1.00 97.62 178 GLY A C 1
ATOM 1501 O O . GLY A 1 178 ? -19.568 -13.479 21.155 1.00 97.62 178 GLY A O 1
ATOM 1502 N N . LYS A 1 179 ? -20.729 -13.743 19.247 1.00 97.44 179 LYS A N 1
ATOM 1503 C CA . LYS A 1 179 ? -19.651 -14.455 18.547 1.00 97.44 179 LYS A CA 1
ATOM 1504 C C . LYS A 1 179 ? -18.409 -13.571 18.453 1.00 97.44 179 LYS A C 1
ATOM 1506 O O . LYS A 1 179 ? -18.469 -12.460 17.933 1.00 97.44 179 LYS A O 1
ATOM 1511 N N . LYS A 1 180 ? -17.264 -14.105 18.886 1.00 97.94 180 LYS A N 1
ATOM 1512 C CA . LYS A 1 180 ? -15.962 -13.439 18.774 1.00 97.94 180 LYS A CA 1
ATOM 1513 C C . LYS A 1 180 ? -15.231 -13.848 17.505 1.00 97.94 180 LYS A C 1
ATOM 1515 O O . LYS A 1 180 ? -15.144 -15.037 17.192 1.00 97.94 180 LYS A O 1
ATOM 1520 N N . VAL A 1 181 ? -14.650 -12.875 16.816 1.00 98.00 181 VAL A N 1
ATOM 1521 C CA . VAL A 1 181 ? -13.832 -13.076 15.616 1.00 98.00 181 VAL A CA 1
ATOM 1522 C C . VAL A 1 181 ? -12.542 -12.277 15.747 1.00 98.00 181 VAL A C 1
ATOM 1524 O O . VAL A 1 181 ? -12.554 -11.131 16.181 1.00 98.00 181 VAL A O 1
ATOM 1527 N N . LYS A 1 182 ? -11.415 -12.886 15.371 1.00 98.25 182 LYS A N 1
ATOM 1528 C CA . LYS A 1 182 ? -10.114 -12.213 15.310 1.00 98.25 182 LYS A CA 1
ATOM 1529 C C . LYS A 1 182 ? -9.798 -11.875 13.862 1.00 98.25 182 LYS A C 1
ATOM 1531 O O . LYS A 1 182 ? -9.740 -12.781 13.035 1.00 98.25 182 LYS A O 1
ATOM 1536 N N . ILE A 1 183 ? -9.559 -10.602 13.583 1.00 98.19 183 ILE A N 1
ATOM 1537 C CA . ILE A 1 183 ? -9.271 -10.088 12.246 1.00 98.19 183 ILE A CA 1
ATOM 1538 C C . ILE A 1 183 ? -7.835 -9.573 12.224 1.00 98.19 183 ILE A C 1
ATOM 1540 O O . ILE A 1 183 ? -7.542 -8.540 12.834 1.00 98.19 183 ILE A O 1
ATOM 1544 N N . PRO A 1 184 ? -6.921 -10.283 11.547 1.00 98.38 184 PRO A N 1
ATOM 1545 C CA . PRO A 1 184 ? -5.621 -9.738 11.195 1.00 98.38 184 PRO A CA 1
ATOM 1546 C C . PRO A 1 184 ? -5.797 -8.631 10.156 1.00 98.38 184 PRO A C 1
ATOM 1548 O O . PRO A 1 184 ? -6.460 -8.837 9.137 1.00 98.38 184 PRO A O 1
ATOM 1551 N N . VAL A 1 185 ? -5.178 -7.483 10.404 1.00 98.44 185 VAL A N 1
ATOM 1552 C CA . VAL A 1 185 ? -5.190 -6.335 9.498 1.00 98.44 185 VAL A CA 1
ATOM 1553 C C . VAL A 1 185 ? -3.764 -5.848 9.291 1.00 98.44 185 VAL A C 1
ATOM 1555 O O . VAL A 1 185 ? -3.017 -5.677 10.253 1.00 98.44 185 VAL A O 1
ATOM 1558 N N . HIS A 1 186 ? -3.390 -5.610 8.039 1.00 98.62 186 HIS A N 1
ATOM 1559 C CA . HIS A 1 186 ? -2.188 -4.866 7.683 1.00 98.62 186 HIS A CA 1
ATOM 1560 C C . HIS A 1 186 ? -2.596 -3.521 7.082 1.00 98.62 186 HIS A C 1
ATOM 1562 O O . HIS A 1 186 ? -3.384 -3.481 6.138 1.00 98.62 186 HIS A O 1
ATOM 1568 N N . PHE A 1 187 ? -2.048 -2.430 7.613 1.00 98.69 187 PHE A N 1
ATOM 1569 C CA . PHE A 1 187 ? -2.203 -1.098 7.036 1.00 98.69 187 PHE A CA 1
ATOM 1570 C C . PHE A 1 187 ? -0.892 -0.627 6.426 1.00 98.69 187 PHE A C 1
ATOM 1572 O O . PHE A 1 187 ? 0.167 -0.763 7.040 1.00 98.69 187 PHE A O 1
ATOM 1579 N N . SER A 1 188 ? -0.996 -0.017 5.248 1.00 98.62 188 SER A N 1
ATOM 1580 C CA . SER A 1 188 ? 0.066 0.773 4.632 1.00 98.62 188 SER A CA 1
ATOM 1581 C C . SER A 1 188 ? -0.371 2.235 4.595 1.00 98.62 188 SER A C 1
ATOM 1583 O O . SER A 1 188 ? -1.271 2.591 3.834 1.00 98.62 188 SER A O 1
ATOM 1585 N N . ASP A 1 189 ? 0.255 3.056 5.435 1.00 98.81 189 ASP A N 1
ATOM 1586 C CA . ASP A 1 189 ? -0.058 4.473 5.619 1.00 98.81 189 ASP A CA 1
ATOM 1587 C C . ASP A 1 189 ? 1.032 5.338 4.995 1.00 98.81 189 ASP A C 1
ATOM 1589 O O . ASP A 1 189 ? 2.164 5.345 5.476 1.00 98.81 189 ASP A O 1
ATOM 1593 N N . ARG A 1 190 ? 0.709 6.070 3.925 1.00 98.50 190 ARG A N 1
ATOM 1594 C CA . ARG A 1 190 ? 1.622 7.031 3.298 1.00 98.50 190 ARG A CA 1
ATOM 1595 C C . ARG A 1 190 ? 1.454 8.409 3.920 1.00 98.50 190 ARG A C 1
ATOM 1597 O O . ARG A 1 190 ? 0.332 8.906 4.014 1.00 98.50 190 ARG A O 1
ATOM 1604 N N . PHE A 1 191 ? 2.575 9.037 4.244 1.00 98.56 191 PHE A N 1
ATOM 1605 C CA . PHE A 1 191 ? 2.646 10.349 4.872 1.00 98.56 191 PHE A CA 1
ATOM 1606 C C . PHE A 1 191 ? 3.039 11.435 3.868 1.00 98.56 191 PHE A C 1
ATOM 1608 O O . PHE A 1 191 ? 3.785 11.171 2.920 1.00 98.56 191 PHE A O 1
ATOM 1615 N N . ASP A 1 192 ? 2.541 12.649 4.084 1.00 96.94 192 ASP A N 1
ATOM 1616 C CA . ASP A 1 192 ? 3.126 13.860 3.511 1.00 96.94 192 ASP A CA 1
ATOM 1617 C C . ASP A 1 192 ? 4.325 14.355 4.343 1.00 96.94 192 ASP A C 1
ATOM 1619 O O . ASP A 1 192 ? 4.804 13.684 5.262 1.00 96.94 192 ASP A O 1
ATOM 1623 N N . ASN A 1 193 ? 4.851 15.527 3.982 1.00 95.25 193 ASN A N 1
ATOM 1624 C CA . ASN A 1 193 ? 5.988 16.140 4.666 1.00 95.25 193 ASN A CA 1
ATOM 1625 C C . ASN A 1 193 ? 5.621 16.771 6.020 1.00 95.25 193 ASN A C 1
ATOM 1627 O O . ASN A 1 193 ? 6.527 17.040 6.803 1.00 95.25 193 ASN A O 1
ATOM 1631 N N . ASP A 1 194 ? 4.330 16.955 6.308 1.00 95.94 194 ASP A N 1
ATOM 1632 C CA . ASP A 1 194 ? 3.831 17.511 7.571 1.00 95.94 194 ASP A CA 1
ATOM 1633 C C . ASP A 1 194 ? 3.473 16.404 8.583 1.00 95.94 194 ASP A C 1
ATOM 1635 O O . ASP A 1 194 ? 2.957 16.672 9.672 1.00 95.94 194 ASP A O 1
ATOM 1639 N N . GLY A 1 195 ? 3.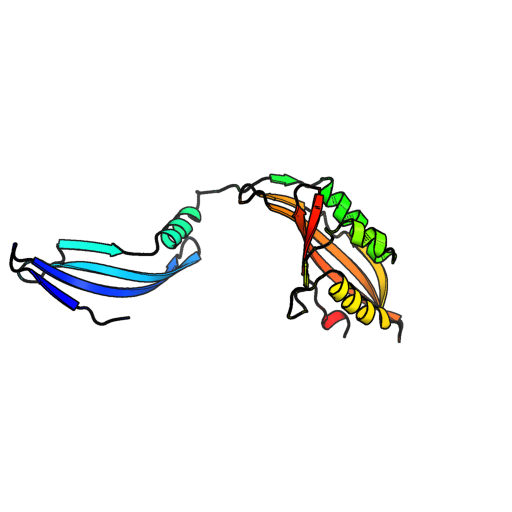738 15.139 8.236 1.00 96.50 195 GLY A N 1
ATOM 1640 C CA . GLY A 1 195 ? 3.460 13.988 9.091 1.00 96.50 195 GLY A CA 1
ATOM 1641 C C . GLY A 1 195 ? 1.978 13.606 9.143 1.00 96.50 195 GLY A C 1
ATOM 1642 O O . GLY A 1 195 ? 1.563 12.898 10.067 1.00 96.50 195 GLY A O 1
ATOM 1643 N N . LYS A 1 196 ? 1.169 14.034 8.164 1.00 98.38 196 LYS A N 1
ATOM 1644 C CA . LYS A 1 196 ? -0.225 13.599 8.008 1.00 98.38 196 LYS A CA 1
ATOM 1645 C C . LYS A 1 196 ? -0.328 12.430 7.044 1.00 98.38 196 LYS A C 1
ATOM 1647 O O . LYS A 1 196 ? 0.372 12.357 6.036 1.00 98.38 196 LYS A O 1
ATOM 1652 N N . ILE A 1 197 ? -1.243 11.510 7.338 1.00 98.81 197 ILE A N 1
ATOM 1653 C CA . ILE A 1 197 ? -1.517 10.378 6.451 1.00 98.81 197 ILE A CA 1
ATOM 1654 C C . ILE A 1 197 ? -2.355 10.874 5.273 1.00 98.81 197 ILE A C 1
ATOM 1656 O O . ILE A 1 197 ? -3.481 11.330 5.455 1.00 98.81 197 ILE A O 1
ATOM 1660 N N . VAL A 1 198 ? -1.820 10.755 4.060 1.00 98.56 198 VAL A N 1
ATOM 1661 C CA . VAL A 1 198 ? -2.498 11.143 2.810 1.00 98.56 198 VAL A CA 1
ATOM 1662 C C . VAL A 1 198 ? -3.111 9.956 2.073 1.00 98.56 198 VAL A C 1
ATOM 1664 O O . VAL A 1 198 ? -3.965 10.133 1.207 1.00 98.56 198 VAL A O 1
ATOM 1667 N N . TRP A 1 199 ? -2.663 8.737 2.374 1.00 98.62 199 TRP A N 1
ATOM 1668 C CA . TRP A 1 199 ? -3.189 7.520 1.766 1.00 98.62 199 TRP A CA 1
ATOM 1669 C C . TRP A 1 199 ? -3.092 6.355 2.739 1.00 98.62 199 TRP A C 1
ATOM 1671 O O . TRP A 1 199 ? -2.006 6.084 3.248 1.00 98.62 199 TRP A O 1
ATOM 1681 N N . ARG A 1 200 ? -4.187 5.619 2.923 1.00 98.81 200 ARG A N 1
ATOM 1682 C CA . ARG A 1 200 ? -4.201 4.338 3.633 1.00 98.81 200 ARG A CA 1
ATOM 1683 C C . ARG A 1 200 ? -4.634 3.226 2.694 1.00 98.81 200 ARG A C 1
ATOM 1685 O O . ARG A 1 200 ? -5.695 3.324 2.087 1.00 98.81 200 ARG A O 1
ATOM 1692 N N . THR A 1 201 ? -3.862 2.143 2.640 1.00 98.81 201 THR A N 1
ATOM 1693 C CA . THR A 1 201 ? -4.342 0.861 2.107 1.00 98.81 201 THR A CA 1
ATOM 1694 C C . THR A 1 201 ? -4.563 -0.133 3.243 1.00 98.81 201 THR A C 1
ATOM 1696 O O . THR A 1 201 ? -3.648 -0.362 4.036 1.00 98.81 201 THR A O 1
ATOM 1699 N N . SER A 1 202 ? -5.744 -0.746 3.296 1.00 98.50 202 SER A N 1
ATOM 1700 C CA . SER A 1 202 ? -6.154 -1.695 4.338 1.00 98.50 202 SER A CA 1
ATOM 1701 C C . SER A 1 202 ? -6.244 -3.108 3.767 1.00 98.50 202 SER A C 1
ATOM 1703 O O . SER A 1 202 ? -7.031 -3.357 2.857 1.00 98.50 202 SER A O 1
ATOM 1705 N N . TYR A 1 203 ? -5.471 -4.044 4.319 1.00 98.62 203 TYR A N 1
ATOM 1706 C CA . TYR A 1 203 ? -5.454 -5.452 3.920 1.00 98.62 203 TYR A CA 1
ATOM 1707 C C . TYR A 1 203 ? -6.011 -6.324 5.041 1.00 98.62 203 TYR A C 1
ATOM 1709 O O . TYR A 1 203 ? -5.376 -6.482 6.085 1.00 98.62 203 TYR A O 1
ATOM 1717 N N . TRP A 1 204 ? -7.187 -6.900 4.820 1.00 97.81 204 TRP A N 1
ATOM 1718 C CA . TRP A 1 204 ? -7.864 -7.795 5.758 1.00 97.81 204 TRP A CA 1
ATOM 1719 C C . TRP A 1 204 ? -8.962 -8.572 5.030 1.00 97.81 204 TRP A C 1
ATOM 1721 O O . TRP A 1 204 ? -9.349 -8.205 3.923 1.00 97.81 204 TRP A O 1
ATOM 1731 N N . ASN A 1 205 ? -9.456 -9.650 5.637 1.00 97.50 205 ASN A N 1
ATOM 1732 C CA . ASN A 1 205 ? -10.510 -10.468 5.044 1.00 97.50 205 ASN A CA 1
ATOM 1733 C C . ASN A 1 205 ? -11.892 -10.081 5.597 1.00 97.50 205 ASN A C 1
ATOM 1735 O O . ASN A 1 205 ? -12.220 -10.452 6.728 1.00 97.50 205 ASN A O 1
ATOM 1739 N N . LYS A 1 206 ? -12.712 -9.402 4.783 1.00 95.06 206 LYS A N 1
ATOM 1740 C CA . LYS A 1 206 ? -14.092 -9.029 5.137 1.00 95.06 206 LYS A CA 1
ATOM 1741 C C . LYS A 1 206 ? -14.995 -10.225 5.417 1.00 95.06 206 LYS A C 1
ATOM 1743 O O . LYS A 1 206 ? -15.845 -10.127 6.295 1.00 95.06 206 LYS A O 1
ATOM 1748 N N . SER A 1 207 ? -14.740 -11.380 4.794 1.00 95.56 207 SER A N 1
ATOM 1749 C CA . SER A 1 207 ? -15.572 -12.579 4.967 1.00 95.56 207 SER A CA 1
ATOM 1750 C C . SER A 1 207 ? -15.550 -13.157 6.388 1.00 95.56 207 SER A C 1
ATOM 1752 O O . SER A 1 207 ? -16.277 -14.097 6.697 1.00 95.56 207 SER A O 1
ATOM 1754 N N . LEU A 1 208 ? -14.666 -12.660 7.259 1.00 95.50 208 LEU A N 1
ATOM 1755 C CA . LEU A 1 208 ? -14.646 -13.018 8.676 1.00 95.50 208 LEU A CA 1
ATOM 1756 C C . LEU A 1 208 ? -15.825 -12.403 9.452 1.00 95.50 208 LEU A C 1
ATOM 1758 O O . LEU A 1 208 ? -16.132 -12.880 10.546 1.00 95.50 208 LEU A O 1
ATOM 1762 N N . LEU A 1 209 ? -16.462 -11.369 8.894 1.00 92.88 209 LEU A N 1
ATOM 1763 C CA . LEU A 1 209 ? -17.572 -10.628 9.495 1.00 92.88 209 LEU A CA 1
ATOM 1764 C C . LEU A 1 209 ? -18.948 -10.944 8.888 1.00 92.88 209 LEU A C 1
ATOM 1766 O O . LEU A 1 209 ? -19.938 -10.355 9.332 1.00 92.88 209 LEU A O 1
ATOM 1770 N N . ASP A 1 210 ? -19.004 -11.872 7.931 1.00 84.56 210 ASP A N 1
ATOM 1771 C CA . ASP A 1 210 ? -20.244 -12.367 7.318 1.00 84.56 210 ASP A CA 1
ATOM 1772 C C . ASP A 1 210 ? -21.051 -13.300 8.258 1.00 84.56 210 ASP A C 1
ATOM 1774 O O . ASP A 1 210 ? -20.469 -13.980 9.150 1.00 84.56 210 ASP A O 1
#

Foldseek 3Di:
DDDWDWDADPPPLKIKIKDWDFDFDADPQQRQTGGWIKIKIFIADSVRPDTPDIDIDIDVVSVVVSVCRHPPNDDDWFDKDLDDVLLVLCVQLVVCVLVVVNVSNCVLADQQAWEAEVVDDDIDHPVVVVVVVVVLVVFKHFPDKDWDDTWMWGQTPVVRKIKIWTWMWTWMATPPPRDTFIKIKIWIFIADPVSHTRYIYIDIDPVSSD

pLDDT: mean 94.72, std 4.81, range [61.41, 98.81]

Radius of gyration: 27.58 Å; chains: 1; bounding box: 53×36×78 Å

Secondary structure (DSSP, 8-state):
-EEEEEEEETTTTEEEEEEEEEEEEE-TTT-PEEEEEEEEEEEEPTTSSSEEEEEEE--HHHHHHHHHTSTT-----SEEESS-HHHHHHHHHHHHHHTT-HHHHHTTEEEEEEEEETTSSS-B-HHHHHHHHHHHHHHEEEEEEEE-S--EEEE-SGGG-EEEEEEEEEEEEETTT--EEEEEEEEEEEE-TTS-EEEEEEE--GGG--